Protein AF-A0AA51Q4T1-F1 (afdb_monomer_lite)

Structure (mmCIF, N/CA/C/O backbone):
data_AF-A0AA51Q4T1-F1
#
_entry.id   AF-A0AA51Q4T1-F1
#
loop_
_atom_site.group_PDB
_atom_site.id
_atom_site.type_symbol
_atom_site.label_atom_id
_atom_site.label_alt_id
_atom_site.label_comp_id
_atom_site.label_asym_id
_atom_site.label_entity_id
_atom_site.label_seq_id
_atom_site.pdbx_PDB_ins_code
_atom_site.Cartn_x
_atom_site.Cartn_y
_atom_site.Cartn_z
_atom_site.occupancy
_atom_site.B_iso_or_equiv
_atom_site.auth_seq_id
_atom_site.auth_comp_id
_atom_site.auth_asym_id
_atom_site.auth_atom_id
_atom_site.pdbx_PDB_model_num
ATOM 1 N N . MET A 1 1 ? 27.343 0.551 -73.948 1.00 61.22 1 MET A N 1
ATOM 2 C CA . MET A 1 1 ? 26.182 0.903 -73.098 1.00 61.22 1 MET A CA 1
ATOM 3 C C . MET A 1 1 ? 26.133 0.100 -71.802 1.00 61.22 1 MET A C 1
ATOM 5 O O . MET A 1 1 ? 26.344 0.712 -70.770 1.00 61.22 1 MET A O 1
ATOM 9 N N . LYS A 1 2 ? 25.969 -1.236 -71.809 1.00 69.31 2 LYS A N 1
ATOM 10 C CA . LYS A 1 2 ? 25.917 -2.038 -70.559 1.00 69.31 2 LYS A CA 1
ATOM 11 C C . LYS A 1 2 ? 27.134 -1.861 -69.638 1.00 69.31 2 LYS A C 1
ATOM 13 O O . LYS A 1 2 ? 26.959 -1.606 -68.458 1.00 69.31 2 LYS A O 1
ATOM 18 N N . LYS A 1 3 ? 28.354 -1.926 -70.187 1.00 75.56 3 LYS A N 1
ATOM 19 C CA . LYS A 1 3 ? 29.595 -1.706 -69.423 1.00 75.56 3 LYS A CA 1
ATOM 20 C C . LYS A 1 3 ? 29.647 -0.311 -68.779 1.00 75.56 3 LYS A C 1
ATOM 22 O O . LYS A 1 3 ? 29.875 -0.210 -67.590 1.00 75.56 3 LYS A O 1
ATOM 27 N N . LEU A 1 4 ? 29.320 0.736 -69.541 1.00 77.12 4 LEU A N 1
ATOM 28 C CA . LEU A 1 4 ? 29.303 2.123 -69.055 1.00 77.12 4 LEU A CA 1
ATOM 29 C C . LEU A 1 4 ? 28.265 2.349 -67.939 1.00 77.12 4 LEU A C 1
ATOM 31 O O . LEU A 1 4 ? 28.527 3.082 -66.996 1.00 77.12 4 LEU A O 1
ATOM 35 N N . ALA A 1 5 ? 27.097 1.706 -68.030 1.00 75.00 5 ALA A N 1
ATOM 36 C CA . ALA A 1 5 ? 26.072 1.776 -66.990 1.00 75.00 5 ALA A CA 1
ATOM 37 C C . ALA A 1 5 ? 26.491 1.037 -65.705 1.00 75.00 5 ALA A C 1
ATOM 39 O O . ALA A 1 5 ? 26.245 1.536 -64.612 1.00 75.00 5 ALA A O 1
ATOM 40 N N . LEU A 1 6 ? 27.169 -0.110 -65.831 1.00 74.88 6 LEU A N 1
ATOM 41 C CA . LEU A 1 6 ? 27.749 -0.837 -64.696 1.00 74.88 6 LEU A CA 1
ATOM 42 C C . LEU A 1 6 ? 28.901 -0.056 -64.043 1.00 74.88 6 LEU A C 1
ATOM 44 O O . LEU A 1 6 ? 28.959 0.016 -62.820 1.00 74.88 6 LEU A O 1
ATOM 48 N N . ASP A 1 7 ? 29.762 0.572 -64.847 1.00 78.62 7 ASP A N 1
ATOM 49 C CA . ASP A 1 7 ? 30.863 1.419 -64.370 1.00 78.62 7 ASP A CA 1
ATOM 50 C C . ASP A 1 7 ? 30.332 2.688 -63.667 1.00 78.62 7 ASP A C 1
ATOM 52 O O . ASP A 1 7 ? 30.893 3.140 -62.671 1.00 78.62 7 ASP A O 1
ATOM 56 N N . HIS A 1 8 ? 29.209 3.247 -64.132 1.00 79.12 8 HIS A N 1
ATOM 57 C CA . HIS A 1 8 ? 28.546 4.369 -63.461 1.00 79.12 8 HIS A CA 1
ATOM 58 C C . HIS A 1 8 ? 27.918 3.957 -62.121 1.00 79.12 8 HIS A C 1
ATOM 60 O O . HIS A 1 8 ? 28.089 4.660 -61.126 1.00 79.12 8 HIS A O 1
ATOM 66 N N . LEU A 1 9 ? 27.233 2.807 -62.072 1.00 78.75 9 LEU A N 1
ATOM 67 C CA . LEU A 1 9 ? 26.673 2.265 -60.830 1.00 78.75 9 LEU A CA 1
ATOM 68 C C . LEU A 1 9 ? 27.770 1.942 -59.802 1.00 78.75 9 LEU A C 1
ATOM 70 O O . LEU A 1 9 ? 27.574 2.192 -58.615 1.00 78.75 9 LEU A O 1
ATOM 74 N N . SER A 1 10 ? 28.931 1.436 -60.235 1.00 77.38 10 SER A N 1
ATOM 75 C CA . SER A 1 10 ? 30.052 1.141 -59.334 1.00 77.38 10 SER A CA 1
ATOM 76 C C . SER A 1 10 ? 30.729 2.408 -58.803 1.00 77.38 10 SER A C 1
ATOM 78 O O . SER A 1 10 ? 30.955 2.505 -57.600 1.00 77.38 10 SER A O 1
ATOM 80 N N . MET A 1 11 ? 30.976 3.416 -59.649 1.00 77.31 11 MET A N 1
ATOM 81 C CA . MET A 1 11 ? 31.496 4.718 -59.203 1.00 77.31 11 MET A CA 1
ATOM 82 C C . MET A 1 11 ? 30.565 5.401 -58.201 1.00 77.31 11 MET A C 1
ATOM 84 O O . MET A 1 11 ? 31.022 5.967 -57.210 1.00 77.31 11 MET A O 1
ATOM 88 N N . GLN A 1 12 ? 29.259 5.340 -58.448 1.00 72.81 12 GLN A N 1
ATOM 89 C CA . GLN A 1 12 ? 28.274 5.949 -57.569 1.00 72.81 12 GLN A CA 1
ATOM 90 C C . GLN A 1 12 ? 28.171 5.214 -56.230 1.00 72.81 12 GLN A C 1
ATOM 92 O O . GLN A 1 12 ? 28.075 5.865 -55.193 1.00 72.81 12 GLN A O 1
ATOM 97 N N . LYS A 1 13 ? 28.267 3.878 -56.238 1.00 76.06 13 LYS A N 1
ATOM 98 C CA . LYS A 1 13 ? 28.333 3.078 -55.012 1.00 76.06 13 LYS A CA 1
ATOM 99 C C . LYS A 1 13 ? 29.565 3.424 -54.175 1.00 76.06 13 LYS A C 1
ATOM 101 O O . LYS A 1 13 ? 29.437 3.650 -52.985 1.00 76.06 13 LYS A O 1
ATOM 106 N N . ILE A 1 14 ? 30.725 3.603 -54.808 1.00 77.25 14 ILE A N 1
ATOM 107 C CA . ILE A 1 14 ? 31.950 4.049 -54.123 1.00 77.25 14 ILE A CA 1
ATOM 108 C C . ILE A 1 14 ? 31.778 5.452 -53.513 1.00 77.25 14 ILE A C 1
ATOM 110 O O . ILE A 1 14 ? 32.220 5.696 -52.394 1.00 77.25 14 ILE A O 1
ATOM 114 N N . GLN A 1 15 ? 31.132 6.389 -54.216 1.00 75.44 15 GLN A N 1
ATOM 115 C CA . GLN A 1 15 ? 30.840 7.722 -53.665 1.00 75.44 15 GLN A CA 1
ATOM 116 C C . GLN A 1 15 ? 29.861 7.675 -52.485 1.00 75.44 15 GLN A C 1
ATOM 118 O O . GLN A 1 15 ? 30.052 8.395 -51.508 1.00 75.44 15 GLN A O 1
ATOM 123 N N . SER A 1 16 ? 28.834 6.832 -52.589 1.00 74.00 16 SER A N 1
ATOM 124 C CA . SER A 1 16 ? 27.837 6.573 -51.548 1.00 74.00 16 SER A CA 1
ATOM 125 C C . SER A 1 16 ? 28.487 5.976 -50.295 1.00 74.00 16 SER A C 1
ATOM 127 O O . SER A 1 16 ? 28.373 6.547 -49.210 1.00 74.00 16 SER A O 1
ATOM 129 N N . ASP A 1 17 ? 29.279 4.914 -50.463 1.00 76.81 17 ASP A N 1
ATOM 130 C CA . ASP A 1 17 ? 30.007 4.240 -49.386 1.00 76.81 17 ASP A CA 1
ATOM 131 C C . ASP A 1 17 ? 30.998 5.198 -48.699 1.00 76.81 17 ASP A C 1
ATOM 133 O O . ASP A 1 17 ? 31.053 5.258 -47.472 1.00 76.81 17 ASP A O 1
ATOM 137 N N . ASN A 1 18 ? 31.704 6.042 -49.465 1.00 77.88 18 ASN A N 1
ATOM 138 C CA . ASN A 1 18 ? 32.588 7.074 -48.907 1.00 77.88 18 ASN A CA 1
ATOM 139 C C . ASN A 1 18 ? 31.839 8.097 -48.033 1.00 77.88 18 ASN A C 1
ATOM 141 O O . ASN A 1 18 ? 32.382 8.564 -47.033 1.00 77.88 18 ASN A O 1
ATOM 145 N N . GLY A 1 19 ? 30.599 8.447 -48.389 1.00 77.69 19 GLY A N 1
ATOM 146 C CA . GLY A 1 19 ? 29.741 9.323 -47.583 1.00 77.69 19 GLY A CA 1
ATOM 147 C C . GLY A 1 19 ? 29.175 8.653 -46.325 1.00 77.69 19 GLY A C 1
ATOM 148 O O . GLY A 1 19 ? 28.703 9.350 -45.425 1.00 77.69 19 GLY A O 1
ATOM 149 N N . LEU A 1 20 ? 29.238 7.320 -46.249 1.00 84.56 20 LEU A N 1
ATOM 150 C CA . LEU A 1 20 ? 28.734 6.514 -45.140 1.00 84.56 20 LEU A CA 1
ATOM 151 C C . LEU A 1 20 ? 29.820 5.998 -44.191 1.00 84.56 20 LEU A C 1
ATOM 153 O O . LEU A 1 20 ? 29.456 5.478 -43.138 1.00 84.56 20 LEU A O 1
ATOM 157 N N . LEU A 1 21 ? 31.110 6.171 -44.506 1.00 81.31 21 LEU A N 1
ATOM 158 C CA . LEU A 1 21 ? 32.238 5.652 -43.714 1.00 81.31 21 LEU A CA 1
ATOM 159 C C . LEU A 1 21 ? 32.079 5.912 -42.210 1.00 81.31 21 LEU A C 1
ATOM 161 O O . LEU A 1 21 ? 32.086 4.974 -41.429 1.00 81.31 21 LEU A O 1
ATOM 165 N N . ALA A 1 22 ? 31.778 7.150 -41.807 1.00 79.44 22 ALA A N 1
ATOM 166 C CA . ALA A 1 22 ? 31.599 7.491 -40.392 1.00 79.44 22 ALA A CA 1
ATOM 167 C C . ALA A 1 22 ? 30.429 6.748 -39.705 1.00 79.44 22 ALA A C 1
ATOM 169 O O . ALA A 1 22 ? 30.478 6.492 -38.504 1.00 79.44 22 ALA A O 1
ATOM 170 N N . PHE A 1 23 ? 29.368 6.403 -40.444 1.00 82.75 23 PHE A N 1
ATOM 171 C CA . PHE A 1 23 ? 28.257 5.593 -39.928 1.00 82.75 23 PHE A CA 1
ATOM 172 C C . PHE A 1 23 ? 28.608 4.102 -39.909 1.00 82.75 23 PHE A C 1
ATOM 174 O O . PHE A 1 23 ? 28.149 3.380 -39.028 1.00 82.75 23 PHE A O 1
ATOM 181 N N . MET A 1 24 ? 29.406 3.645 -40.877 1.00 81.81 24 MET A N 1
ATOM 182 C CA . MET A 1 24 ? 29.871 2.262 -40.965 1.00 81.81 24 MET A CA 1
ATOM 183 C C . MET A 1 24 ? 30.866 1.950 -39.847 1.00 81.81 24 MET A C 1
ATOM 185 O O . MET A 1 24 ? 30.690 0.937 -39.178 1.00 81.81 24 MET A O 1
ATOM 189 N N . ASP A 1 25 ? 31.814 2.851 -39.582 1.00 82.94 25 ASP A N 1
ATOM 190 C CA . ASP A 1 25 ? 32.781 2.758 -38.481 1.00 82.94 25 ASP A CA 1
ATOM 191 C C . ASP A 1 25 ? 32.060 2.665 -37.127 1.00 82.94 25 ASP A C 1
ATOM 193 O O . ASP A 1 25 ? 32.385 1.837 -36.280 1.00 82.94 25 ASP A O 1
ATOM 197 N N . LEU A 1 26 ? 31.000 3.461 -36.938 1.00 80.31 26 LEU A N 1
ATOM 198 C CA . LEU A 1 26 ? 30.206 3.454 -35.707 1.00 80.31 26 LEU A CA 1
ATOM 199 C C . LEU A 1 26 ? 29.495 2.108 -35.451 1.00 80.31 26 LEU A C 1
ATOM 201 O O . LEU A 1 26 ? 29.191 1.771 -34.307 1.00 80.31 26 LEU A O 1
ATOM 205 N N . LEU A 1 27 ? 29.215 1.345 -36.509 1.00 83.69 27 LEU A N 1
ATOM 206 C CA . LEU A 1 27 ? 28.551 0.045 -36.442 1.00 83.69 27 LEU A CA 1
ATOM 207 C C . LEU A 1 27 ? 29.505 -1.137 -36.654 1.00 83.69 27 LEU A C 1
ATOM 209 O O . LEU A 1 27 ? 29.048 -2.278 -36.605 1.00 83.69 27 LEU A O 1
ATOM 213 N N . GLU A 1 28 ? 30.796 -0.889 -36.893 1.00 82.38 28 GLU A N 1
ATOM 214 C CA . GLU A 1 28 ? 31.783 -1.909 -37.270 1.00 82.38 28 GLU A CA 1
ATOM 215 C C . GLU A 1 28 ? 31.871 -3.024 -36.223 1.00 82.38 28 GLU A C 1
ATOM 217 O O . GLU A 1 28 ? 31.924 -4.209 -36.554 1.00 82.38 28 GLU A O 1
ATOM 222 N N . GLU A 1 29 ? 31.801 -2.646 -34.948 1.00 76.44 29 GLU A N 1
ATOM 223 C CA . GLU A 1 29 ? 31.883 -3.576 -33.823 1.00 76.44 29 GLU A CA 1
ATOM 224 C C . GLU A 1 29 ? 30.562 -4.310 -33.522 1.00 76.44 29 GLU A C 1
ATOM 226 O O . GLU A 1 29 ? 30.531 -5.184 -32.653 1.00 76.44 29 GLU A O 1
ATOM 231 N N . ILE A 1 30 ? 29.468 -3.986 -34.224 1.00 78.62 30 ILE A N 1
ATOM 232 C CA . ILE A 1 30 ? 28.139 -4.565 -33.995 1.00 78.62 30 ILE A CA 1
ATOM 233 C C . ILE A 1 30 ? 27.802 -5.519 -35.152 1.00 78.62 30 ILE A C 1
ATOM 235 O O . ILE A 1 30 ? 27.686 -5.071 -36.295 1.00 78.62 30 ILE A O 1
ATOM 239 N N . PRO A 1 31 ? 27.575 -6.822 -34.902 1.00 80.75 31 PRO A N 1
ATOM 240 C CA . PRO A 1 31 ? 27.159 -7.764 -35.940 1.00 80.75 31 PRO A CA 1
ATOM 241 C C . PRO A 1 31 ? 25.888 -7.303 -36.669 1.00 80.75 31 PRO A C 1
ATOM 243 O O . PRO A 1 31 ? 24.965 -6.769 -36.052 1.00 80.75 31 PRO A O 1
ATOM 246 N N . LYS A 1 32 ? 25.794 -7.539 -37.985 1.00 79.12 32 LYS A N 1
ATOM 247 C CA . LYS A 1 32 ? 24.660 -7.069 -38.809 1.00 79.12 32 LYS A CA 1
ATOM 248 C C . LYS A 1 32 ? 23.305 -7.580 -38.312 1.00 79.12 32 LYS A C 1
ATOM 250 O O . LYS A 1 32 ? 22.317 -6.849 -38.373 1.00 79.12 32 LYS A O 1
ATOM 255 N N . GLU A 1 33 ? 23.250 -8.808 -37.797 1.00 76.19 33 GLU A N 1
ATOM 256 C CA . GLU A 1 33 ? 22.044 -9.380 -37.190 1.00 76.19 33 GLU A CA 1
ATOM 257 C C . GLU A 1 33 ? 21.576 -8.575 -35.967 1.00 76.19 33 GLU A C 1
ATOM 259 O O . GLU A 1 33 ? 20.377 -8.450 -35.719 1.00 76.19 33 GLU A O 1
ATOM 264 N N . GLU A 1 34 ? 22.513 -7.991 -35.221 1.00 76.12 34 GLU A N 1
ATOM 265 C CA . GLU A 1 34 ? 22.241 -7.202 -34.021 1.00 76.12 34 GLU A CA 1
ATOM 266 C C . GLU A 1 34 ? 21.909 -5.749 -34.351 1.00 76.12 34 GLU A C 1
ATOM 268 O O . GLU A 1 34 ? 21.020 -5.172 -33.721 1.00 76.12 34 GLU A O 1
ATOM 273 N N . GLN A 1 35 ? 22.512 -5.182 -35.400 1.00 82.75 35 GLN A N 1
ATOM 274 C CA . GLN A 1 35 ? 22.139 -3.863 -35.924 1.00 82.75 35 GLN A CA 1
ATOM 275 C C . GLN A 1 35 ? 20.647 -3.809 -36.293 1.00 82.75 35 GLN A C 1
ATOM 277 O O . GLN A 1 35 ? 19.952 -2.844 -35.972 1.00 82.75 35 GLN A O 1
ATOM 282 N N . ALA A 1 36 ? 20.107 -4.893 -36.864 1.00 86.19 36 ALA A N 1
ATOM 283 C CA . ALA A 1 36 ? 18.687 -4.999 -37.201 1.00 86.19 36 ALA A CA 1
ATOM 284 C C . ALA A 1 36 ? 17.744 -4.919 -35.984 1.00 86.19 36 ALA A C 1
ATOM 286 O O . ALA A 1 36 ? 16.555 -4.628 -36.143 1.00 86.19 36 ALA A O 1
ATOM 287 N N . SER A 1 37 ? 18.259 -5.141 -34.770 1.00 85.38 37 SER A N 1
ATOM 288 C CA . SER A 1 37 ? 17.491 -5.048 -33.526 1.00 85.38 37 SER A CA 1
ATOM 289 C C . SER A 1 37 ? 17.451 -3.636 -32.923 1.00 85.38 37 SER A C 1
ATOM 291 O O . SER A 1 37 ? 16.542 -3.355 -32.133 1.00 85.38 37 SER A O 1
ATOM 293 N N . LEU A 1 38 ? 18.343 -2.721 -33.338 1.00 86.94 38 LEU A N 1
ATOM 294 C CA . LEU A 1 38 ? 18.448 -1.349 -32.809 1.00 86.94 38 LEU A CA 1
ATOM 295 C C . LEU A 1 38 ? 17.107 -0.586 -32.787 1.00 86.94 38 LEU A C 1
ATOM 297 O O . LEU A 1 38 ? 16.783 -0.019 -31.739 1.00 86.94 38 LEU A O 1
ATOM 301 N N . PRO A 1 39 ? 16.262 -0.618 -33.845 1.00 90.12 39 PRO A N 1
ATOM 302 C CA . PRO A 1 39 ? 14.979 0.087 -33.819 1.00 90.12 39 PRO A CA 1
ATOM 303 C C . PRO A 1 39 ? 14.023 -0.448 -32.747 1.00 90.12 39 PRO A C 1
ATOM 305 O O . PRO A 1 39 ? 13.278 0.313 -32.127 1.00 90.12 39 PRO A O 1
ATOM 308 N N . SER A 1 40 ? 14.025 -1.767 -32.522 1.00 88.75 40 SER A N 1
ATOM 309 C CA . SER A 1 40 ? 13.185 -2.390 -31.495 1.00 88.75 40 SER A CA 1
ATOM 310 C C . SER A 1 40 ? 13.684 -2.081 -30.087 1.00 88.75 40 SER A C 1
ATOM 312 O O . SER A 1 40 ? 12.879 -1.723 -29.235 1.00 88.75 40 SER A O 1
ATOM 314 N N . ILE A 1 41 ? 15.004 -2.115 -29.873 1.00 87.50 41 ILE A N 1
ATOM 315 C CA . ILE A 1 41 ? 15.632 -1.779 -28.591 1.00 87.50 41 ILE A CA 1
ATOM 316 C C . ILE A 1 41 ? 15.313 -0.333 -28.209 1.00 87.50 41 ILE A C 1
ATOM 318 O O . ILE A 1 41 ? 14.843 -0.075 -27.102 1.00 87.50 41 ILE A O 1
ATOM 322 N N . TYR A 1 42 ? 15.516 0.611 -29.132 1.00 89.69 42 TYR A N 1
ATOM 323 C CA . TYR A 1 42 ? 15.227 2.020 -28.880 1.00 89.69 42 TYR A CA 1
ATOM 324 C C . TYR A 1 42 ? 13.742 2.248 -28.571 1.00 89.69 42 TYR A C 1
ATOM 326 O O . TYR A 1 42 ? 13.403 2.913 -27.592 1.00 89.69 42 TYR A O 1
ATOM 334 N N . ARG A 1 43 ? 12.838 1.638 -29.351 1.00 93.25 43 ARG A N 1
ATOM 335 C CA . ARG A 1 43 ? 11.391 1.715 -29.099 1.00 93.25 43 ARG A CA 1
ATOM 336 C C . ARG A 1 43 ? 11.019 1.174 -27.719 1.00 93.25 43 ARG A C 1
ATOM 338 O O . ARG A 1 43 ? 10.211 1.798 -27.029 1.00 93.25 43 ARG A O 1
ATOM 345 N N . ASP A 1 44 ? 11.585 0.038 -27.325 1.00 90.06 44 ASP A N 1
ATOM 346 C CA . ASP A 1 44 ? 11.323 -0.581 -26.027 1.00 90.06 44 ASP A CA 1
ATOM 347 C C . ASP A 1 44 ? 11.813 0.321 -24.878 1.00 90.06 44 ASP A C 1
ATOM 349 O O . ASP A 1 44 ? 11.086 0.500 -23.902 1.00 90.06 44 ASP A O 1
ATOM 353 N N . LEU A 1 45 ? 12.979 0.969 -25.017 1.00 90.25 45 LEU A N 1
ATOM 354 C CA . LEU A 1 45 ? 13.501 1.934 -24.036 1.00 90.25 45 LEU A CA 1
ATOM 355 C C . LEU A 1 45 ? 12.596 3.165 -23.886 1.00 90.25 45 LEU A C 1
ATOM 357 O O . LEU A 1 45 ? 12.240 3.536 -22.768 1.00 90.25 45 LEU A O 1
ATOM 361 N N . ILE A 1 46 ? 12.174 3.774 -24.998 1.00 93.00 46 ILE A N 1
ATOM 362 C CA . ILE A 1 46 ? 11.268 4.935 -24.973 1.00 93.00 46 ILE A CA 1
ATOM 363 C C . ILE A 1 46 ? 9.901 4.563 -24.387 1.00 93.00 46 ILE A C 1
ATOM 365 O O . ILE A 1 46 ? 9.316 5.333 -23.622 1.00 93.00 46 ILE A O 1
ATOM 369 N N . THR A 1 47 ? 9.397 3.369 -24.708 1.00 91.69 47 THR A N 1
ATOM 370 C CA . THR A 1 47 ? 8.140 2.860 -24.141 1.00 91.69 47 THR A CA 1
ATOM 371 C C . THR A 1 47 ? 8.271 2.661 -22.632 1.00 91.69 47 THR A C 1
ATOM 373 O O . THR A 1 47 ? 7.424 3.146 -21.889 1.00 91.69 47 THR A O 1
ATOM 376 N N . ALA A 1 48 ? 9.367 2.056 -22.166 1.00 89.19 48 ALA A N 1
ATOM 377 C CA . ALA A 1 48 ? 9.631 1.870 -20.741 1.00 89.19 48 ALA A CA 1
ATOM 378 C C . ALA A 1 48 ? 9.702 3.205 -19.978 1.00 89.19 48 ALA A C 1
ATOM 380 O O . ALA A 1 48 ? 9.129 3.321 -18.897 1.00 89.19 48 ALA A O 1
ATOM 381 N N . ILE A 1 49 ? 10.345 4.232 -20.547 1.00 89.75 49 ILE A N 1
ATOM 382 C CA . ILE A 1 49 ? 10.387 5.585 -19.962 1.00 89.75 49 ILE A CA 1
ATOM 383 C C . ILE A 1 49 ? 8.974 6.158 -19.795 1.00 89.75 49 ILE A C 1
ATOM 385 O O . ILE A 1 49 ? 8.648 6.694 -18.738 1.00 89.75 49 ILE A O 1
ATOM 389 N N . LYS A 1 50 ? 8.131 6.034 -20.826 1.00 89.00 50 LYS A N 1
ATOM 390 C CA . LYS A 1 50 ? 6.753 6.538 -20.804 1.00 89.00 50 LYS A CA 1
ATOM 391 C C . LYS A 1 50 ? 5.872 5.778 -19.809 1.00 89.00 50 LYS A C 1
ATOM 393 O O . LYS A 1 50 ? 5.051 6.388 -19.125 1.00 89.00 50 LYS A O 1
ATOM 398 N N . ASP A 1 51 ? 6.031 4.461 -19.733 1.00 88.06 51 ASP A N 1
ATOM 399 C CA . ASP A 1 51 ? 5.229 3.610 -18.857 1.00 88.06 51 ASP A CA 1
ATOM 400 C C . ASP A 1 51 ? 5.531 3.879 -17.375 1.00 88.06 51 ASP A C 1
ATOM 402 O O . ASP A 1 51 ? 4.599 3.928 -16.574 1.00 88.06 51 ASP A O 1
ATOM 406 N N . LEU A 1 52 ? 6.790 4.169 -17.015 1.00 86.31 52 LEU A N 1
ATOM 407 C CA . LEU A 1 52 ? 7.176 4.532 -15.642 1.00 86.31 52 LEU A CA 1
ATOM 408 C C . LEU A 1 52 ? 6.404 5.744 -15.090 1.00 86.31 52 LEU A C 1
ATOM 410 O O . LEU A 1 52 ? 6.090 5.773 -13.897 1.00 86.31 52 LEU A O 1
ATOM 414 N N . ASP A 1 53 ? 6.082 6.723 -15.942 1.00 75.00 53 ASP A N 1
ATOM 415 C CA . ASP A 1 53 ? 5.300 7.902 -15.547 1.00 75.00 53 ASP A CA 1
ATOM 416 C C . ASP A 1 53 ? 3.813 7.536 -15.326 1.00 75.00 53 ASP A C 1
ATOM 418 O O . ASP A 1 53 ? 3.158 8.070 -14.431 1.00 75.00 53 ASP A O 1
ATOM 422 N N . GLY A 1 54 ? 3.269 6.597 -16.111 1.00 79.19 54 GLY A N 1
ATOM 423 C CA . GLY A 1 54 ? 1.864 6.175 -16.038 1.00 79.19 54 GLY A CA 1
ATOM 424 C C . GLY A 1 54 ? 1.559 5.085 -15.002 1.00 79.19 54 GLY A C 1
ATOM 425 O O . GLY A 1 54 ? 0.410 4.953 -14.572 1.00 79.19 54 GLY A O 1
ATOM 426 N N . GLU A 1 55 ? 2.550 4.286 -14.607 1.00 85.69 55 GLU A N 1
ATOM 427 C CA . GLU A 1 55 ? 2.393 3.208 -13.622 1.00 85.69 55 GLU A CA 1
ATOM 428 C C . GLU A 1 55 ? 2.227 3.733 -12.193 1.00 85.69 55 GLU A C 1
ATOM 430 O O . GLU A 1 55 ? 1.450 3.167 -11.428 1.00 85.69 55 GLU A O 1
ATOM 435 N N . MET A 1 56 ? 2.868 4.852 -11.845 1.00 86.50 56 MET A N 1
ATOM 436 C CA . MET A 1 56 ? 2.824 5.392 -10.482 1.00 86.50 56 MET A CA 1
ATOM 437 C C . MET A 1 56 ? 1.395 5.705 -10.019 1.00 86.50 56 MET A C 1
ATOM 439 O O . MET A 1 56 ? 0.980 5.281 -8.944 1.00 86.50 56 MET A O 1
ATOM 443 N N . GLU A 1 57 ? 0.609 6.402 -10.839 1.00 87.19 57 GLU A N 1
ATOM 444 C CA . GLU A 1 57 ? -0.779 6.733 -10.493 1.00 87.19 57 GLU A CA 1
ATOM 445 C C . GLU A 1 57 ? -1.662 5.487 -10.367 1.00 87.19 57 GLU A C 1
ATOM 447 O O . GLU A 1 57 ? -2.566 5.441 -9.532 1.00 87.19 57 GLU A O 1
ATOM 452 N N . LYS A 1 58 ? -1.391 4.448 -11.165 1.00 90.31 58 LYS A N 1
ATOM 453 C CA . LYS A 1 58 ? -2.095 3.164 -11.048 1.00 90.31 58 LYS A CA 1
ATOM 454 C C . LYS A 1 58 ? -1.730 2.453 -9.750 1.00 90.31 58 LYS A C 1
ATOM 456 O O . LYS A 1 58 ? -2.612 1.893 -9.108 1.00 90.31 58 LYS A O 1
ATOM 461 N N . ASP A 1 59 ? -0.467 2.513 -9.350 1.00 90.62 59 ASP A N 1
ATOM 462 C CA . ASP A 1 59 ? 0.026 1.884 -8.126 1.00 90.62 59 ASP A CA 1
ATOM 463 C C . ASP A 1 59 ? -0.576 2.520 -6.878 1.00 90.62 59 ASP A C 1
ATOM 465 O O . ASP A 1 59 ? -1.047 1.816 -5.985 1.00 90.62 59 ASP A O 1
ATOM 469 N N . ILE A 1 60 ? -0.632 3.852 -6.846 1.00 93.50 60 ILE A N 1
ATOM 470 C CA . ILE A 1 60 ? -1.261 4.583 -5.746 1.00 93.50 60 ILE A CA 1
ATOM 471 C C . ILE A 1 60 ? -2.765 4.305 -5.689 1.00 93.50 60 ILE A C 1
ATOM 473 O O . ILE A 1 60 ? -3.293 4.062 -4.607 1.00 93.50 60 ILE A O 1
ATOM 477 N N . ARG A 1 61 ? -3.458 4.271 -6.832 1.00 94.19 61 ARG A N 1
ATOM 478 C CA . ARG A 1 61 ? -4.884 3.907 -6.866 1.00 94.19 61 ARG A CA 1
ATOM 479 C C . ARG A 1 61 ? -5.122 2.477 -6.388 1.00 94.19 61 ARG A C 1
ATOM 481 O O . ARG A 1 61 ? -6.002 2.257 -5.568 1.00 94.19 61 ARG A O 1
ATOM 488 N N . SER A 1 62 ? -4.301 1.522 -6.828 1.00 94.12 62 SER A N 1
ATOM 489 C CA . SER A 1 62 ? -4.382 0.128 -6.371 1.00 94.12 62 SER A CA 1
ATOM 490 C C . SER A 1 62 ? -4.180 0.019 -4.860 1.00 94.12 62 SER A C 1
ATOM 492 O O . SER A 1 62 ? -4.875 -0.749 -4.201 1.00 94.12 62 SER A O 1
ATOM 494 N N . PHE A 1 63 ? -3.259 0.806 -4.294 1.00 96.69 63 PHE A N 1
ATOM 495 C CA . PHE A 1 63 ? -3.082 0.892 -2.848 1.00 96.69 63 PHE A CA 1
ATOM 496 C C . PHE A 1 63 ? -4.351 1.397 -2.148 1.00 96.69 63 PHE A C 1
ATOM 498 O O . PHE A 1 63 ? -4.792 0.808 -1.162 1.00 96.69 63 PHE A O 1
ATOM 505 N N . GLU A 1 64 ? -4.954 2.474 -2.648 1.00 96.31 64 GLU A N 1
ATOM 506 C CA . GLU A 1 64 ? -6.181 3.046 -2.081 1.00 96.31 64 GLU A CA 1
ATOM 507 C C . GLU A 1 64 ? -7.358 2.059 -2.152 1.00 96.31 64 GLU A C 1
ATOM 509 O O . GLU A 1 64 ? -8.045 1.849 -1.153 1.00 96.31 64 GLU A O 1
ATOM 514 N N . ASP A 1 65 ? -7.534 1.374 -3.279 1.00 97.00 65 ASP A N 1
ATOM 515 C CA . ASP A 1 65 ? -8.601 0.388 -3.465 1.00 97.00 65 ASP A CA 1
ATOM 516 C C . ASP A 1 65 ? -8.417 -0.853 -2.568 1.00 97.00 65 ASP A C 1
ATOM 518 O O . ASP A 1 65 ? -9.372 -1.339 -1.945 1.00 97.00 65 ASP A O 1
ATOM 522 N N . GLU A 1 66 ? -7.186 -1.370 -2.463 1.00 96.56 66 GLU A N 1
ATOM 523 C CA . GLU A 1 66 ? -6.875 -2.509 -1.590 1.00 96.56 66 GLU A CA 1
ATOM 524 C C . GLU A 1 66 ? -7.041 -2.137 -0.111 1.00 96.56 66 GLU A C 1
ATOM 526 O O . GLU A 1 66 ? -7.640 -2.901 0.650 1.00 96.56 66 GLU A O 1
ATOM 531 N N . THR A 1 67 ? -6.586 -0.950 0.303 1.00 96.75 67 THR A N 1
ATOM 532 C CA . THR A 1 67 ? -6.768 -0.480 1.685 1.00 96.75 67 THR A CA 1
ATOM 533 C C . THR A 1 67 ? -8.237 -0.292 2.036 1.00 96.75 67 THR A C 1
ATOM 535 O O . THR A 1 67 ? -8.666 -0.777 3.082 1.00 96.75 67 THR A O 1
ATOM 538 N N . GLU A 1 68 ? -9.041 0.322 1.166 1.00 96.31 68 GLU A N 1
ATOM 539 C CA . GLU A 1 68 ? -10.481 0.470 1.396 1.00 96.31 68 GLU A CA 1
ATOM 540 C C . GLU A 1 68 ? -11.168 -0.892 1.554 1.00 96.31 68 GLU A C 1
ATOM 542 O O . GLU A 1 68 ? -11.979 -1.095 2.462 1.00 96.31 68 GLU A O 1
ATOM 547 N N . THR A 1 69 ? -10.795 -1.856 0.711 1.00 96.75 69 THR A N 1
ATOM 548 C CA . THR A 1 69 ? -11.323 -3.223 0.772 1.00 96.75 69 THR A CA 1
ATOM 549 C C . THR A 1 69 ? -10.980 -3.902 2.099 1.00 96.75 69 THR A C 1
ATOM 551 O O . THR A 1 69 ? -11.852 -4.511 2.723 1.00 96.75 69 THR A O 1
ATOM 554 N N . LEU A 1 70 ? -9.735 -3.773 2.568 1.00 96.31 70 LEU A N 1
ATOM 555 C CA . LEU A 1 70 ? -9.296 -4.322 3.854 1.00 96.31 70 LEU A CA 1
ATOM 556 C C . LEU A 1 70 ? -10.047 -3.689 5.029 1.00 96.31 70 LEU A C 1
ATOM 558 O O . LEU A 1 70 ? -10.563 -4.409 5.883 1.00 96.31 70 LEU A O 1
ATOM 562 N N . LEU A 1 71 ? -10.163 -2.357 5.048 1.00 96.19 71 LEU A N 1
ATOM 563 C CA . LEU A 1 71 ? -10.874 -1.636 6.105 1.00 96.19 71 LEU A CA 1
ATOM 564 C C . LEU A 1 71 ? -12.360 -2.019 6.152 1.00 96.19 71 LEU A C 1
ATOM 566 O O . LEU A 1 71 ? -12.913 -2.195 7.235 1.00 96.19 71 LEU A O 1
ATOM 570 N N . LYS A 1 72 ? -13.005 -2.185 4.992 1.00 94.00 72 LYS A N 1
ATOM 571 C CA . LYS A 1 72 ? -14.417 -2.580 4.897 1.00 94.00 72 LYS A CA 1
ATOM 572 C C . LYS A 1 72 ? -14.672 -4.009 5.382 1.00 94.00 72 LYS A C 1
ATOM 574 O O . LYS A 1 72 ? -15.738 -4.283 5.930 1.00 94.00 72 LYS A O 1
ATOM 579 N N . ASN A 1 73 ? -13.716 -4.909 5.166 1.00 94.38 73 ASN A N 1
ATOM 580 C CA . ASN A 1 73 ? -13.847 -6.322 5.521 1.00 94.38 73 ASN A CA 1
ATOM 581 C C . ASN A 1 73 ? -13.447 -6.628 6.974 1.00 94.38 73 ASN A C 1
ATOM 583 O O . ASN A 1 73 ? -13.716 -7.728 7.454 1.00 94.38 73 ASN A O 1
ATOM 587 N N . ALA A 1 74 ? -12.834 -5.679 7.685 1.00 93.62 74 ALA A N 1
ATOM 588 C CA . ALA A 1 74 ? -12.413 -5.861 9.068 1.00 93.62 74 ALA A CA 1
ATOM 589 C C . ALA A 1 74 ? -13.620 -5.992 10.016 1.00 93.62 74 ALA A C 1
ATOM 591 O O . ALA A 1 74 ? -14.302 -5.018 10.351 1.00 93.62 74 ALA A O 1
ATOM 592 N N . TYR A 1 75 ? -13.880 -7.213 10.489 1.00 93.12 75 TYR A N 1
ATOM 593 C CA . TYR A 1 75 ? -15.000 -7.489 11.387 1.00 93.12 75 TYR A CA 1
ATOM 594 C C . TYR A 1 75 ? -14.619 -7.283 12.859 1.00 93.12 75 TYR A C 1
ATOM 596 O O . TYR A 1 75 ? -14.289 -8.220 13.582 1.00 93.12 75 TYR A O 1
ATOM 604 N N . LEU A 1 76 ? -14.679 -6.028 13.312 1.00 96.50 76 LEU A N 1
ATOM 605 C CA . LEU A 1 76 ? -14.279 -5.641 14.672 1.00 96.50 76 LEU A CA 1
ATOM 606 C C . LEU A 1 76 ? -15.316 -5.964 15.762 1.00 96.50 76 LEU A C 1
ATOM 608 O O . LEU A 1 76 ? -14.956 -6.024 16.930 1.00 96.50 76 LEU A O 1
ATOM 612 N N . MET A 1 77 ? -16.592 -6.149 15.405 1.00 96.25 77 MET A N 1
ATOM 613 C CA . MET A 1 77 ? -17.705 -6.226 16.368 1.00 96.25 77 MET A CA 1
ATOM 614 C C . MET A 1 77 ? -18.510 -7.535 16.253 1.00 96.25 77 MET A C 1
ATOM 616 O O . MET A 1 77 ? -19.701 -7.481 15.902 1.00 96.25 77 MET A O 1
ATOM 620 N N . PRO A 1 78 ? -17.897 -8.705 16.532 1.00 96.31 78 PRO A N 1
ATOM 621 C CA . PRO A 1 78 ? -18.619 -9.965 16.671 1.00 96.31 78 PRO A CA 1
ATOM 622 C C . PRO A 1 78 ? -19.562 -9.953 17.880 1.00 96.31 78 PRO A C 1
ATOM 624 O O . PRO A 1 78 ? -19.530 -9.048 18.716 1.00 96.31 78 PRO A O 1
ATOM 627 N N . TYR A 1 79 ? -20.421 -10.971 17.961 1.00 96.69 79 TYR A N 1
ATOM 628 C CA . TYR A 1 79 ? -21.440 -11.106 19.006 1.00 96.69 79 TYR A CA 1
ATOM 629 C C . TYR A 1 79 ? -20.862 -10.937 20.422 1.00 96.69 79 TYR A C 1
ATOM 631 O O . TYR A 1 79 ? -21.340 -10.095 21.174 1.00 96.69 79 TYR A O 1
ATOM 639 N N . GLN A 1 80 ? -19.773 -11.639 20.737 1.00 96.69 80 GLN A N 1
ATOM 640 C CA . GLN A 1 80 ? -19.139 -11.623 22.060 1.00 96.69 80 GLN A CA 1
ATOM 641 C C . GLN A 1 80 ? -18.605 -10.230 22.428 1.00 96.69 80 GLN A C 1
ATOM 643 O O . GLN A 1 80 ? -18.825 -9.738 23.532 1.00 96.69 80 GLN A O 1
ATOM 648 N N . THR A 1 81 ? -17.959 -9.551 21.478 1.00 97.69 81 THR A N 1
ATOM 649 C CA . THR A 1 81 ? -17.476 -8.174 21.654 1.00 97.69 81 THR A CA 1
ATOM 650 C C . THR A 1 81 ? -18.636 -7.208 21.889 1.00 97.69 81 THR A C 1
ATOM 652 O O . THR A 1 81 ? -18.544 -6.282 22.695 1.00 97.69 81 THR A O 1
ATOM 655 N N . ARG A 1 82 ? -19.766 -7.435 21.210 1.00 97.38 82 ARG A N 1
ATOM 656 C CA . ARG A 1 82 ? -20.973 -6.625 21.378 1.00 97.38 82 ARG A CA 1
ATOM 657 C C . ARG A 1 82 ? -21.644 -6.851 22.738 1.00 97.38 82 ARG A C 1
ATOM 659 O O . ARG A 1 82 ? -22.118 -5.875 23.310 1.00 97.38 82 ARG A O 1
ATOM 666 N N . GLU A 1 83 ? -21.621 -8.065 23.288 1.00 98.25 83 GLU A N 1
ATOM 667 C CA . GLU A 1 83 ? -22.075 -8.330 24.666 1.00 98.25 83 GLU A CA 1
ATOM 668 C C . GLU A 1 83 ? -21.216 -7.586 25.703 1.00 98.25 83 GLU A C 1
ATOM 670 O O . GLU A 1 83 ? -21.742 -7.026 26.667 1.00 98.25 83 GLU A O 1
ATOM 675 N N . LEU A 1 84 ? -19.895 -7.511 25.495 1.00 98.56 84 LEU A N 1
ATOM 676 C CA . LEU A 1 84 ? -19.005 -6.721 26.355 1.00 98.56 84 LEU A CA 1
ATOM 677 C C . LEU A 1 84 ? -19.315 -5.220 26.268 1.00 98.56 84 LEU A C 1
ATOM 679 O O . LEU A 1 84 ? -19.364 -4.541 27.296 1.00 98.56 84 LEU A O 1
ATOM 683 N N . ALA A 1 85 ? -19.582 -4.713 25.062 1.00 98.12 85 ALA A N 1
ATOM 684 C CA . ALA A 1 85 ? -20.011 -3.333 24.861 1.00 98.12 85 ALA A CA 1
ATOM 685 C C . ALA A 1 85 ? -21.349 -3.043 25.561 1.00 98.12 85 ALA A C 1
ATOM 687 O O . ALA A 1 85 ? -21.477 -2.025 26.237 1.00 98.12 85 ALA A O 1
ATOM 688 N N . GLU A 1 86 ? -22.334 -3.936 25.444 1.00 98.12 86 GLU A N 1
ATOM 689 C CA . GLU A 1 86 ? -23.624 -3.821 26.132 1.00 98.12 86 GLU A CA 1
ATOM 690 C C . GLU A 1 86 ? -23.452 -3.794 27.655 1.00 98.12 86 GLU A C 1
ATOM 692 O O . GLU A 1 86 ? -23.976 -2.898 28.318 1.00 98.12 86 GLU A O 1
ATOM 697 N N . SER A 1 87 ? -22.638 -4.704 28.198 1.00 97.88 87 SER A N 1
ATOM 698 C CA . SER A 1 87 ? -22.300 -4.742 29.623 1.00 97.88 87 SER A CA 1
ATOM 699 C C . SER A 1 87 ? -21.661 -3.433 30.096 1.00 97.88 87 SER A C 1
ATOM 701 O O . SER A 1 87 ? -22.030 -2.892 31.145 1.00 97.88 87 SER A O 1
ATOM 703 N N . TYR A 1 88 ? -20.739 -2.866 29.315 1.00 98.06 88 TYR A N 1
ATOM 704 C CA . TYR A 1 88 ? -20.159 -1.559 29.612 1.00 98.06 88 TYR A CA 1
ATOM 705 C C . TYR A 1 88 ? -21.206 -0.431 29.555 1.00 98.06 88 TYR A C 1
ATOM 707 O O . TYR A 1 88 ? -21.279 0.382 30.480 1.00 98.06 88 TYR A O 1
ATOM 715 N N . LEU A 1 89 ? -22.061 -0.394 28.531 1.00 97.25 89 LEU A N 1
ATOM 716 C CA . LEU A 1 89 ? -23.111 0.622 28.392 1.00 97.25 89 LEU A CA 1
ATOM 717 C C . LEU A 1 89 ? -24.155 0.564 29.513 1.00 97.25 89 LEU A C 1
ATOM 719 O O . LEU A 1 89 ? -24.620 1.616 29.958 1.00 97.25 89 LEU A O 1
ATOM 723 N N . GLU A 1 90 ? -24.489 -0.632 30.001 1.00 96.00 90 GLU A N 1
ATOM 724 C CA . GLU A 1 90 ? -25.319 -0.831 31.192 1.00 96.00 90 GLU A CA 1
ATOM 725 C C . GLU A 1 90 ? -24.686 -0.157 32.415 1.00 96.00 90 GLU A C 1
ATOM 727 O O . GLU A 1 90 ? -25.357 0.577 33.139 1.00 96.00 90 GLU A O 1
ATOM 732 N N . SER A 1 91 ? -23.369 -0.313 32.594 1.00 94.81 91 SER A N 1
ATOM 733 C CA . SER A 1 91 ? -22.643 0.312 33.707 1.00 94.81 91 SER A CA 1
ATOM 734 C C . SER A 1 91 ? -22.556 1.843 33.625 1.00 94.81 91 SER A C 1
ATOM 736 O O . SER A 1 91 ? -22.262 2.512 34.617 1.00 94.81 91 SER A O 1
ATOM 738 N N . CYS A 1 92 ? -22.830 2.408 32.445 1.00 93.00 92 CYS A N 1
ATOM 739 C CA . CYS A 1 92 ? -22.895 3.847 32.206 1.00 93.00 92 CYS A CA 1
ATOM 740 C C . CYS A 1 92 ? -24.282 4.455 32.475 1.00 93.00 92 CYS A C 1
ATOM 742 O O . CYS A 1 92 ? -24.400 5.681 32.451 1.00 93.00 92 CYS A O 1
ATOM 744 N N . GLN A 1 93 ? -25.320 3.646 32.714 1.00 91.94 93 GLN A N 1
ATOM 745 C CA . GLN A 1 93 ? -26.672 4.147 32.987 1.00 91.94 93 GLN A CA 1
ATOM 746 C C . GLN A 1 93 ? -26.746 4.830 34.362 1.00 91.94 93 GLN A C 1
ATOM 748 O O . GLN A 1 93 ? -26.097 4.408 35.321 1.00 91.94 93 GLN A O 1
ATOM 753 N N . SER A 1 94 ? -27.572 5.873 34.486 1.00 87.06 94 SER A N 1
ATOM 754 C CA . SER A 1 94 ? -27.741 6.639 35.733 1.00 87.06 94 SER A CA 1
ATOM 755 C C . SER A 1 94 ? -28.268 5.798 36.897 1.00 87.06 94 SER A C 1
ATOM 757 O O . SER A 1 94 ? -27.993 6.090 38.063 1.00 87.06 94 SER A O 1
ATOM 759 N N . GLU A 1 95 ? -29.026 4.751 36.589 1.00 86.94 95 GLU A N 1
ATOM 760 C CA . GLU A 1 95 ? -29.651 3.855 37.556 1.00 86.94 95 GLU A CA 1
ATOM 761 C C . GLU A 1 95 ? -28.696 2.753 38.044 1.00 86.94 95 GLU A C 1
ATOM 763 O O . GLU A 1 95 ? -28.995 2.089 39.039 1.00 86.94 95 GLU A O 1
ATOM 768 N N . PHE A 1 96 ? -27.545 2.565 37.387 1.00 87.69 96 PHE A N 1
ATOM 769 C CA . PHE A 1 96 ? -26.617 1.474 37.674 1.00 87.69 96 PHE A CA 1
ATOM 770 C C . PHE A 1 96 ? -25.918 1.646 39.031 1.00 87.69 96 PHE A C 1
ATOM 772 O O . PHE A 1 96 ? -25.275 2.662 39.312 1.00 87.69 96 PHE A O 1
ATOM 779 N N . LYS A 1 97 ? -26.033 0.634 39.902 1.00 85.19 97 LYS A N 1
ATOM 780 C CA . LYS A 1 97 ? -25.418 0.604 41.239 1.00 85.19 97 LYS A CA 1
ATOM 781 C C . LYS A 1 97 ? -25.010 -0.817 41.606 1.00 85.19 97 LYS A C 1
ATOM 783 O O . LYS A 1 97 ? -25.785 -1.749 41.414 1.00 85.19 97 LYS A O 1
ATOM 788 N N . VAL A 1 98 ? -23.832 -0.968 42.212 1.00 80.44 98 VAL A N 1
ATOM 789 C CA . VAL A 1 98 ? -23.340 -2.265 42.698 1.00 80.44 98 VAL A CA 1
ATOM 790 C C . VAL A 1 98 ? -23.377 -2.307 44.228 1.00 80.44 98 VAL A C 1
ATOM 792 O O . VAL A 1 98 ? -22.693 -1.531 44.899 1.00 80.44 98 VAL A O 1
ATOM 795 N N . GLY A 1 99 ? -24.156 -3.247 44.779 1.00 72.94 99 GLY A N 1
ATOM 796 C CA . GLY A 1 99 ? -24.289 -3.498 46.222 1.00 72.94 99 GLY A CA 1
ATOM 797 C C . GLY A 1 99 ? -25.455 -2.766 46.905 1.00 72.94 99 GLY A C 1
ATOM 798 O O . GLY A 1 99 ? -26.028 -1.824 46.365 1.00 72.94 99 GLY A O 1
ATOM 799 N N . PHE A 1 100 ? -25.822 -3.217 48.113 1.00 63.56 100 PHE A N 1
ATOM 800 C CA . PHE A 1 100 ? -27.049 -2.775 48.797 1.00 63.56 100 PHE A CA 1
ATOM 801 C C . PHE A 1 100 ? -26.946 -1.395 49.483 1.00 63.56 100 PHE A C 1
ATOM 803 O O . PHE A 1 100 ? -27.973 -0.778 49.727 1.00 63.56 100 PHE A O 1
ATOM 810 N N . LEU A 1 101 ? -25.753 -0.851 49.770 1.00 54.72 101 LEU A N 1
ATOM 811 C CA . LEU A 1 101 ? -25.599 0.429 50.483 1.00 54.72 101 LEU A CA 1
ATOM 812 C C . LEU A 1 101 ? -24.264 1.131 50.136 1.00 54.72 101 LEU A C 1
ATOM 814 O O . LEU A 1 101 ? -23.189 0.588 50.368 1.00 54.72 101 LEU A O 1
ATOM 818 N N . PHE A 1 102 ? -24.341 2.365 49.627 1.00 59.22 102 PHE A N 1
ATOM 819 C CA . PHE A 1 102 ? -23.308 3.424 49.668 1.00 59.22 102 PHE A CA 1
ATOM 820 C C . PHE A 1 102 ? -21.892 3.209 49.105 1.00 59.22 102 PHE A C 1
ATOM 822 O O . PHE A 1 102 ? -21.063 4.107 49.244 1.00 59.22 102 PHE A O 1
ATOM 829 N N . SER A 1 103 ? -21.575 2.142 48.380 1.00 71.44 103 SER A N 1
ATOM 830 C CA . SER A 1 103 ? -20.248 2.042 47.761 1.00 71.44 103 SER A CA 1
ATOM 831 C C . SER A 1 103 ? -20.213 2.626 46.347 1.00 71.44 103 SER A C 1
ATOM 833 O O . SER A 1 103 ? -20.091 1.881 45.378 1.00 71.44 103 SER A O 1
ATOM 835 N N . LYS A 1 104 ? -20.263 3.965 46.224 1.00 82.88 104 LYS A N 1
ATOM 836 C CA . LYS A 1 104 ? -19.978 4.671 44.949 1.00 82.88 104 LYS A CA 1
ATOM 837 C C . LYS A 1 104 ? -18.681 4.164 44.305 1.00 82.88 104 LYS A C 1
ATOM 839 O O . LYS A 1 104 ? -18.619 4.018 43.090 1.00 82.88 104 LYS A O 1
ATOM 844 N N . GLN A 1 105 ? -17.697 3.837 45.146 1.00 86.81 105 GLN A N 1
ATOM 845 C CA . GLN A 1 105 ? -16.440 3.224 44.739 1.00 86.81 105 GLN A CA 1
ATOM 846 C C . GLN A 1 105 ? -16.648 1.882 44.025 1.00 86.81 105 GLN A C 1
ATOM 848 O O . GLN A 1 105 ? -16.182 1.735 42.908 1.00 86.81 105 GLN A O 1
ATOM 853 N N . LYS A 1 106 ? -17.434 0.949 44.585 1.00 87.88 106 LYS A N 1
ATOM 854 C CA . LYS A 1 106 ? -17.681 -0.354 43.937 1.00 87.88 106 LYS A CA 1
ATOM 855 C C . LYS A 1 106 ? -18.401 -0.215 42.594 1.00 87.88 106 LYS A C 1
ATOM 857 O O . LYS A 1 106 ? -18.136 -0.993 41.689 1.00 87.88 106 LYS A O 1
ATOM 862 N N . THR A 1 107 ? -19.289 0.772 42.447 1.00 89.50 107 THR A N 1
ATOM 863 C CA . THR A 1 107 ? -19.928 1.057 41.151 1.00 89.50 107 THR A CA 1
ATOM 864 C C . THR A 1 107 ? -18.911 1.559 40.121 1.00 89.50 107 THR A C 1
ATOM 866 O O . THR A 1 107 ? -18.935 1.114 38.978 1.00 89.50 107 THR A O 1
ATOM 869 N N . LEU A 1 108 ? -18.009 2.465 40.519 1.00 91.38 108 LEU A N 1
ATOM 870 C CA . LEU A 1 108 ? -16.921 2.945 39.659 1.00 91.38 108 LEU A CA 1
ATOM 871 C C . LEU A 1 108 ? -15.948 1.819 39.290 1.00 91.38 108 LEU A C 1
ATOM 873 O O . LEU A 1 108 ? -15.575 1.703 38.126 1.00 91.38 108 LEU A O 1
ATOM 877 N N . ASP A 1 109 ? -15.582 0.976 40.253 1.00 92.25 109 ASP A N 1
ATOM 878 C CA . ASP A 1 109 ? -14.679 -0.157 40.040 1.00 92.25 109 ASP A CA 1
ATOM 879 C C . ASP A 1 109 ? -15.277 -1.162 39.044 1.00 92.25 109 ASP A C 1
ATOM 881 O O . ASP A 1 109 ? -14.592 -1.591 38.118 1.00 92.25 109 ASP A O 1
ATOM 885 N N . GLU A 1 110 ? -16.568 -1.485 39.172 1.00 94.94 110 GLU A N 1
ATOM 886 C CA . GLU A 1 110 ? -17.264 -2.367 38.227 1.00 94.94 110 GLU A CA 1
ATOM 887 C C . GLU A 1 110 ? -17.357 -1.742 36.828 1.00 94.94 110 GLU A C 1
ATOM 889 O O . GLU A 1 110 ? -17.087 -2.419 35.836 1.00 94.94 110 GLU A O 1
ATOM 894 N N . LYS A 1 111 ? -17.675 -0.442 36.727 1.00 94.94 111 LYS A N 1
ATOM 895 C CA . LYS A 1 111 ? -17.676 0.279 35.443 1.00 94.94 111 LYS A CA 1
ATOM 896 C C . LYS A 1 111 ? -16.305 0.206 34.767 1.00 94.94 111 LYS A C 1
ATOM 898 O O . LYS A 1 111 ? -16.219 -0.123 33.585 1.00 94.94 111 LYS A O 1
ATOM 903 N N . ASN A 1 112 ? -15.238 0.473 35.517 1.00 96.81 112 ASN A N 1
ATOM 904 C CA . ASN A 1 112 ? -13.868 0.405 35.012 1.00 96.81 112 ASN A CA 1
ATOM 905 C C . ASN A 1 112 ? -13.477 -1.025 34.620 1.00 96.81 112 ASN A C 1
ATOM 907 O O . ASN A 1 112 ? -12.814 -1.215 33.605 1.00 96.81 112 ASN A O 1
ATOM 911 N N . SER A 1 113 ? -13.917 -2.034 35.378 1.00 97.94 113 SER A N 1
ATOM 912 C CA . SER A 1 113 ? -13.675 -3.441 35.046 1.00 97.94 113 SER A CA 1
ATOM 913 C C . SER A 1 113 ? -14.367 -3.851 33.743 1.00 97.94 113 SER A C 1
ATOM 915 O O . SER A 1 113 ? -13.754 -4.518 32.911 1.00 97.94 113 SER A O 1
ATOM 917 N N . ARG A 1 114 ? -15.618 -3.429 33.526 1.00 98.19 114 ARG A N 1
ATOM 918 C CA . ARG A 1 114 ? -16.352 -3.700 32.279 1.00 98.19 114 ARG A CA 1
ATOM 919 C C . ARG A 1 114 ? -15.752 -2.961 31.084 1.00 98.19 114 ARG A C 1
ATOM 921 O O . ARG A 1 114 ? -15.614 -3.561 30.022 1.00 98.19 114 ARG A O 1
ATOM 928 N N . LEU A 1 115 ? -15.343 -1.702 31.272 1.00 98.44 115 LEU A N 1
ATOM 929 C CA . LEU A 1 115 ? -14.597 -0.943 30.264 1.00 98.44 115 LEU A CA 1
ATOM 930 C C . LEU A 1 115 ? -13.301 -1.660 29.883 1.00 98.44 115 LEU A C 1
ATOM 932 O O . LEU A 1 115 ? -12.995 -1.757 28.700 1.00 98.44 115 LEU A O 1
ATOM 936 N N . GLU A 1 116 ? -12.564 -2.172 30.872 1.00 98.50 116 GLU A N 1
ATOM 937 C CA . GLU A 1 116 ? -11.302 -2.861 30.618 1.00 98.50 116 GLU A CA 1
ATOM 938 C C . GLU A 1 116 ? -11.499 -4.136 29.804 1.00 98.50 116 GLU A C 1
ATOM 940 O O . GLU A 1 116 ? -10.853 -4.311 28.779 1.00 98.50 116 GLU A O 1
ATOM 945 N N . ARG A 1 117 ? -12.463 -4.980 30.186 1.00 98.50 117 ARG A N 1
ATOM 946 C CA . ARG A 1 117 ? -12.766 -6.205 29.430 1.00 98.50 117 ARG A CA 1
ATOM 947 C C . ARG A 1 117 ? -13.171 -5.906 27.989 1.00 98.50 117 ARG A C 1
ATOM 949 O O . ARG A 1 117 ? -12.736 -6.601 27.076 1.00 98.50 117 ARG A O 1
ATOM 956 N N . PHE A 1 118 ? -14.003 -4.882 27.779 1.00 98.62 118 PHE A N 1
ATOM 957 C CA . PHE A 1 118 ? -14.388 -4.477 26.428 1.00 98.62 118 PHE A CA 1
ATOM 958 C C . PHE A 1 118 ? -13.183 -3.950 25.638 1.00 98.62 118 PHE A C 1
ATOM 960 O O . PHE A 1 118 ? -13.011 -4.315 24.477 1.00 98.62 118 PHE A O 1
ATOM 967 N N . TYR A 1 119 ? -12.333 -3.139 26.271 1.00 98.62 119 TYR A N 1
ATOM 968 C CA . TYR A 1 119 ? -11.119 -2.599 25.666 1.00 98.62 119 TYR A CA 1
ATOM 969 C C . TYR A 1 119 ? -10.117 -3.685 25.260 1.00 98.62 119 TYR A C 1
ATOM 971 O O . TYR A 1 119 ? -9.599 -3.651 24.146 1.00 98.62 119 TYR A O 1
ATOM 979 N N . GLU A 1 120 ? -9.859 -4.656 26.132 1.00 98.25 120 GLU A N 1
ATOM 980 C CA . GLU A 1 120 ? -8.955 -5.771 25.848 1.00 98.25 120 GLU A CA 1
ATOM 981 C C . GLU A 1 120 ? -9.446 -6.592 24.649 1.00 98.25 120 GLU A C 1
ATOM 983 O O . GLU A 1 120 ? -8.685 -6.807 23.703 1.00 98.25 120 GLU A O 1
ATOM 988 N N . ASP A 1 121 ? -10.730 -6.968 24.629 1.00 98.44 121 ASP A N 1
ATOM 989 C CA . ASP A 1 121 ? -11.296 -7.771 23.541 1.00 98.44 121 ASP A CA 1
ATOM 990 C C . ASP A 1 121 ? -11.299 -7.014 22.203 1.00 98.44 121 ASP A C 1
ATOM 992 O O . ASP A 1 121 ? -10.821 -7.547 21.198 1.00 98.44 121 ASP A O 1
ATOM 996 N N .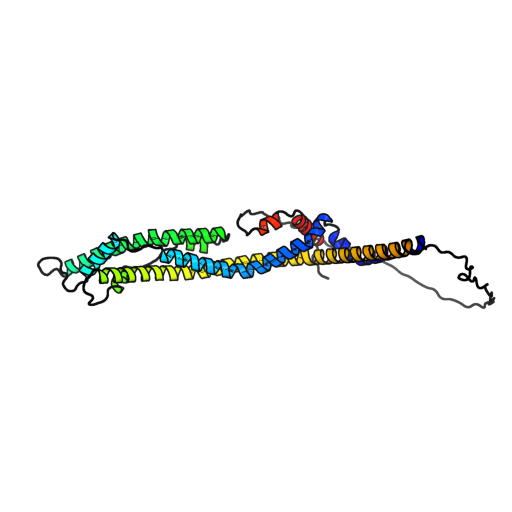 ILE A 1 122 ? -11.747 -5.750 22.162 1.00 97.75 122 ILE A N 1
ATOM 997 C CA . ILE A 1 122 ? -11.747 -4.977 20.907 1.00 97.75 122 ILE A CA 1
ATOM 998 C C . ILE A 1 122 ? -10.326 -4.723 20.393 1.00 97.75 122 ILE A C 1
ATOM 1000 O O . ILE A 1 122 ? -10.096 -4.699 19.184 1.00 97.75 122 ILE A O 1
ATOM 1004 N N . HIS A 1 123 ? -9.352 -4.576 21.291 1.00 97.38 123 HIS A N 1
ATOM 1005 C CA . HIS A 1 123 ? -7.949 -4.440 20.926 1.00 97.38 123 HIS A CA 1
ATOM 1006 C C . HIS A 1 123 ? -7.383 -5.741 20.338 1.00 97.38 123 HIS A C 1
ATOM 1008 O O . HIS A 1 123 ? -6.664 -5.704 19.337 1.00 97.38 123 HIS A O 1
ATOM 1014 N N . GLU A 1 124 ? -7.760 -6.909 20.864 1.00 97.25 124 GLU A N 1
ATOM 1015 C CA . GLU A 1 124 ? -7.446 -8.196 20.229 1.00 97.25 124 GLU A CA 1
ATOM 1016 C C . GLU A 1 124 ? -8.127 -8.367 18.860 1.00 97.25 124 GLU A C 1
ATOM 1018 O O . GLU A 1 124 ? -7.506 -8.882 17.917 1.00 97.25 124 GLU A O 1
ATOM 1023 N N . LYS A 1 125 ? -9.374 -7.898 18.697 1.00 97.19 125 LYS A N 1
ATOM 1024 C CA . LYS A 1 125 ? -10.041 -7.882 17.382 1.00 97.19 125 LYS A CA 1
ATOM 1025 C C . LYS A 1 125 ? -9.333 -6.953 16.407 1.00 97.19 125 LYS A C 1
ATOM 1027 O O . LYS A 1 125 ? -9.096 -7.362 15.277 1.00 97.19 125 LYS A O 1
ATOM 1032 N N . ALA A 1 126 ? -8.922 -5.760 16.829 1.00 97.44 126 ALA A N 1
ATOM 1033 C CA . ALA A 1 126 ? -8.149 -4.849 15.988 1.00 97.44 126 ALA A CA 1
ATOM 1034 C C . ALA A 1 126 ? -6.824 -5.489 15.538 1.00 97.44 126 ALA A C 1
ATOM 1036 O O . ALA A 1 126 ? -6.492 -5.462 14.356 1.00 97.44 126 ALA A O 1
ATOM 1037 N N . LYS A 1 127 ? -6.101 -6.168 16.434 1.00 96.88 127 LYS A N 1
ATOM 1038 C CA . LYS A 1 127 ? -4.872 -6.888 16.066 1.00 96.88 127 LYS A CA 1
ATOM 1039 C C . LYS A 1 127 ? -5.111 -7.981 15.024 1.00 96.88 127 LYS A C 1
ATOM 1041 O O . LYS A 1 127 ? -4.416 -8.039 14.011 1.00 96.88 127 LYS A O 1
ATOM 1046 N N . SER A 1 128 ? -6.080 -8.857 15.279 1.00 95.75 128 SER A N 1
ATOM 1047 C CA . SER A 1 128 ? -6.302 -10.056 14.461 1.00 95.75 128 SER A CA 1
ATOM 1048 C C . SER A 1 128 ? -7.059 -9.787 13.159 1.00 95.75 128 SER A C 1
ATOM 1050 O O . SER A 1 128 ? -6.727 -10.384 12.143 1.00 95.75 128 SER A O 1
ATOM 1052 N N . GLN A 1 129 ? -8.054 -8.897 13.174 1.00 95.50 129 GLN A N 1
ATOM 1053 C CA . GLN A 1 129 ? -8.956 -8.640 12.042 1.00 95.50 129 GLN A CA 1
ATOM 1054 C C . GLN A 1 129 ? -8.563 -7.421 11.206 1.00 95.50 129 GLN A C 1
ATOM 1056 O O . GLN A 1 129 ? -9.147 -7.203 10.147 1.00 95.50 129 GLN A O 1
ATOM 1061 N N . LEU A 1 130 ? -7.605 -6.611 11.664 1.00 96.25 130 LEU A N 1
ATOM 1062 C CA . LEU A 1 130 ? -7.222 -5.377 10.982 1.00 96.25 130 LEU A CA 1
ATOM 1063 C C . LEU A 1 130 ? -5.703 -5.263 10.827 1.00 96.25 130 LEU A C 1
ATOM 1065 O O . LEU A 1 130 ? -5.212 -5.277 9.701 1.00 96.25 130 LEU A O 1
ATOM 1069 N N . GLU A 1 131 ? -4.945 -5.206 11.927 1.00 97.56 131 GLU A N 1
ATOM 1070 C CA . GLU A 1 131 ? -3.490 -5.006 11.860 1.00 97.56 131 GLU A CA 1
ATOM 1071 C C . GLU A 1 131 ? -2.787 -6.117 11.079 1.00 97.56 131 GLU A C 1
ATOM 1073 O O . GLU A 1 131 ? -1.972 -5.823 10.210 1.00 97.56 131 GLU A O 1
ATOM 1078 N N . TRP A 1 132 ? -3.110 -7.384 11.357 1.00 97.25 132 TRP A N 1
ATOM 1079 C CA . TRP A 1 132 ? -2.481 -8.523 10.684 1.00 97.25 132 TRP A CA 1
ATOM 1080 C C . TRP A 1 132 ? -2.656 -8.466 9.159 1.00 97.25 132 TRP A C 1
ATOM 1082 O O . TRP A 1 132 ? -1.673 -8.547 8.422 1.00 97.25 132 TRP A O 1
ATOM 1092 N N . HIS A 1 133 ? -3.887 -8.238 8.694 1.00 96.75 133 HIS A N 1
ATOM 1093 C CA . HIS A 1 133 ? -4.199 -8.159 7.267 1.00 96.75 133 HIS A CA 1
ATOM 1094 C C . HIS A 1 133 ? -3.541 -6.953 6.590 1.00 96.75 133 HIS A C 1
ATOM 1096 O O . HIS A 1 133 ? -3.053 -7.064 5.465 1.00 96.75 133 HIS A O 1
ATOM 1102 N N . ILE A 1 134 ? -3.485 -5.807 7.278 1.00 98.12 134 ILE A N 1
ATOM 1103 C CA . ILE A 1 134 ? -2.782 -4.630 6.765 1.00 98.12 134 ILE A CA 1
ATOM 1104 C C . ILE A 1 134 ? -1.287 -4.928 6.635 1.00 98.12 134 ILE A C 1
ATOM 1106 O O . ILE A 1 134 ? -0.725 -4.697 5.569 1.00 98.12 134 ILE A O 1
ATOM 1110 N N . ARG A 1 135 ? -0.639 -5.494 7.660 1.00 98.25 135 ARG A N 1
ATOM 1111 C CA . ARG A 1 135 ? 0.793 -5.843 7.600 1.00 98.25 135 ARG A CA 1
ATOM 1112 C C . ARG A 1 135 ? 1.102 -6.772 6.430 1.00 98.25 135 ARG A C 1
ATOM 1114 O O . ARG A 1 135 ? 2.050 -6.521 5.689 1.00 98.25 135 ARG A O 1
ATOM 1121 N N . GLU A 1 136 ? 0.302 -7.821 6.240 1.00 97.62 136 GLU A N 1
ATOM 1122 C CA . GLU A 1 136 ? 0.472 -8.758 5.124 1.00 97.62 136 GLU A CA 1
ATOM 1123 C C . GLU A 1 136 ? 0.365 -8.044 3.770 1.00 97.62 136 GLU A C 1
ATOM 1125 O O . GLU A 1 136 ? 1.219 -8.227 2.897 1.00 97.62 136 GLU A O 1
ATOM 1130 N N . PHE A 1 137 ? -0.644 -7.186 3.612 1.00 97.88 137 PHE A N 1
ATOM 1131 C CA . PHE A 1 137 ? -0.817 -6.370 2.416 1.00 97.88 137 PHE A CA 1
ATOM 1132 C C . PHE A 1 137 ? 0.383 -5.452 2.163 1.00 97.88 137 PHE A C 1
ATOM 1134 O O . PHE A 1 137 ? 0.945 -5.492 1.069 1.00 97.88 137 PHE A O 1
ATOM 1141 N N . LEU A 1 138 ? 0.811 -4.674 3.161 1.00 98.00 138 LEU A N 1
ATOM 1142 C CA . LEU A 1 138 ? 1.918 -3.728 3.016 1.00 98.00 138 LEU A CA 1
ATOM 1143 C C . LEU A 1 138 ? 3.219 -4.451 2.645 1.00 98.00 138 LEU A C 1
ATOM 1145 O O . LEU A 1 138 ? 3.917 -4.042 1.721 1.00 98.00 138 LEU A O 1
ATOM 1149 N N . LEU A 1 139 ? 3.529 -5.576 3.292 1.00 97.00 139 LEU A N 1
ATOM 1150 C CA . LEU A 1 139 ? 4.724 -6.364 2.971 1.00 97.00 139 LEU A CA 1
ATOM 1151 C C . LEU A 1 139 ? 4.666 -6.964 1.564 1.00 97.00 139 LEU A C 1
ATOM 1153 O O . LEU A 1 139 ? 5.657 -6.926 0.829 1.00 97.00 139 LEU A O 1
ATOM 1157 N N . ARG A 1 140 ? 3.504 -7.491 1.163 1.00 96.69 140 ARG A N 1
ATOM 1158 C CA . ARG A 1 140 ? 3.280 -7.999 -0.195 1.00 96.69 140 ARG A CA 1
ATOM 1159 C C . ARG A 1 140 ? 3.446 -6.891 -1.231 1.00 96.69 140 ARG A C 1
ATOM 1161 O O . ARG A 1 140 ? 4.089 -7.121 -2.252 1.00 96.69 140 ARG A O 1
ATOM 1168 N N . LEU A 1 141 ? 2.913 -5.702 -0.967 1.00 96.38 141 LEU A N 1
ATOM 1169 C CA . LEU A 1 141 ? 3.029 -4.534 -1.835 1.00 96.38 141 LEU A CA 1
ATOM 1170 C C . LEU A 1 141 ? 4.496 -4.152 -2.069 1.00 96.38 141 LEU A C 1
ATOM 1172 O O . LEU A 1 141 ? 4.927 -4.058 -3.220 1.00 96.38 141 LEU A O 1
ATOM 1176 N N . LEU A 1 142 ? 5.275 -3.989 -0.992 1.00 95.31 142 LEU A N 1
ATOM 1177 C CA . LEU A 1 142 ? 6.697 -3.636 -1.081 1.00 95.31 142 LEU A CA 1
ATOM 1178 C C . LEU A 1 142 ? 7.495 -4.694 -1.841 1.00 95.31 142 LEU A C 1
ATOM 1180 O O . LEU A 1 142 ? 8.278 -4.359 -2.732 1.00 95.31 142 LEU A O 1
ATOM 1184 N N . LYS A 1 143 ? 7.244 -5.974 -1.548 1.00 94.31 143 LYS A N 1
ATOM 1185 C CA . LYS A 1 143 ? 7.883 -7.097 -2.237 1.00 94.31 143 LYS A CA 1
ATOM 1186 C C . LYS A 1 143 ? 7.550 -7.115 -3.728 1.00 94.31 143 LYS A C 1
ATOM 1188 O O . LYS A 1 143 ? 8.459 -7.209 -4.548 1.00 94.31 143 LYS A O 1
ATOM 1193 N N . ASN A 1 144 ? 6.272 -6.991 -4.084 1.00 91.69 144 ASN A N 1
ATOM 1194 C CA . ASN A 1 144 ? 5.813 -7.006 -5.475 1.00 91.69 144 ASN A CA 1
ATOM 1195 C C . ASN A 1 144 ? 6.388 -5.841 -6.280 1.00 91.69 144 ASN A C 1
ATOM 1197 O O . ASN A 1 144 ? 6.679 -5.992 -7.463 1.00 91.69 144 ASN A O 1
ATOM 1201 N N . LYS A 1 145 ? 6.583 -4.689 -5.634 1.00 90.06 145 LYS A N 1
ATOM 1202 C CA . LYS A 1 145 ? 7.217 -3.523 -6.247 1.00 90.06 145 LYS A CA 1
ATOM 1203 C C . LYS A 1 145 ? 8.729 -3.525 -6.144 1.00 90.06 145 LYS A C 1
ATOM 1205 O O . LYS A 1 145 ? 9.346 -2.598 -6.658 1.00 90.06 145 LYS A O 1
ATOM 1210 N N . GLY A 1 146 ? 9.347 -4.529 -5.522 1.00 90.00 146 GLY A N 1
ATOM 1211 C CA . GLY A 1 146 ? 10.791 -4.593 -5.305 1.00 90.00 146 GLY A CA 1
ATOM 1212 C C . GLY A 1 146 ? 11.331 -3.337 -4.618 1.00 90.00 146 GLY A C 1
ATOM 1213 O O . GLY A 1 146 ? 12.318 -2.768 -5.092 1.00 90.00 146 GLY A O 1
ATOM 1214 N N . ILE A 1 147 ? 10.627 -2.852 -3.593 1.00 91.25 147 ILE A N 1
ATOM 1215 C CA . ILE A 1 147 ? 11.037 -1.721 -2.757 1.00 91.25 147 ILE A CA 1
ATOM 1216 C C . ILE A 1 147 ? 11.694 -2.285 -1.498 1.00 91.25 147 ILE A C 1
ATOM 1218 O O . ILE A 1 147 ? 11.032 -2.871 -0.643 1.00 91.25 147 ILE A O 1
ATOM 1222 N N . ASN A 1 148 ? 13.005 -2.084 -1.382 1.00 89.44 148 ASN A N 1
ATOM 1223 C CA . ASN A 1 148 ? 13.823 -2.620 -0.291 1.00 89.44 148 ASN A CA 1
ATOM 1224 C C . ASN A 1 148 ? 14.227 -1.542 0.728 1.00 89.44 148 ASN A C 1
ATOM 1226 O O . ASN A 1 148 ? 15.258 -1.662 1.383 1.00 89.44 148 ASN A O 1
ATOM 1230 N N . GLU A 1 149 ? 13.435 -0.478 0.872 1.00 92.31 149 GLU A N 1
ATOM 1231 C CA . GLU A 1 149 ? 13.736 0.578 1.838 1.00 92.31 149 GLU A CA 1
ATOM 1232 C C . GLU A 1 149 ? 13.550 0.080 3.284 1.00 92.31 149 GLU A C 1
ATOM 1234 O O . GLU A 1 149 ? 12.447 -0.350 3.645 1.00 92.31 149 GLU A O 1
ATOM 1239 N N . PRO A 1 150 ? 14.589 0.136 4.146 1.00 93.25 150 PRO A N 1
ATOM 1240 C CA . PRO A 1 150 ? 14.510 -0.410 5.504 1.00 93.25 150 PRO A CA 1
ATOM 1241 C C . PRO A 1 150 ? 13.454 0.269 6.379 1.00 93.25 150 PRO A C 1
ATOM 1243 O O . PRO A 1 150 ? 12.777 -0.399 7.162 1.00 93.25 150 PRO A O 1
ATOM 1246 N N . LYS A 1 151 ? 13.286 1.591 6.230 1.00 93.38 151 LYS A N 1
ATOM 1247 C CA . LYS A 1 151 ? 12.287 2.369 6.979 1.00 93.38 151 LYS A CA 1
ATOM 1248 C C . LYS A 1 151 ? 10.869 1.917 6.642 1.00 93.38 151 LYS A C 1
ATOM 1250 O O . LYS A 1 151 ? 10.111 1.583 7.546 1.00 93.38 151 LYS A O 1
ATOM 1255 N N . LEU A 1 152 ? 10.556 1.817 5.352 1.00 94.62 152 LEU A N 1
ATOM 1256 C CA . LEU A 1 152 ? 9.231 1.434 4.874 1.00 94.62 152 LEU A CA 1
ATOM 1257 C C . LEU A 1 152 ? 8.900 -0.025 5.217 1.00 94.62 152 LEU A C 1
ATOM 1259 O O . LEU A 1 152 ? 7.796 -0.325 5.663 1.00 94.62 152 LEU A O 1
ATOM 1263 N N . ASN A 1 153 ? 9.883 -0.927 5.118 1.00 95.56 153 ASN A N 1
ATOM 1264 C CA . ASN A 1 153 ? 9.731 -2.307 5.585 1.00 95.56 153 ASN A CA 1
ATOM 1265 C C . ASN A 1 153 ? 9.459 -2.378 7.093 1.00 95.56 153 ASN A C 1
ATOM 1267 O O . ASN A 1 153 ? 8.567 -3.104 7.523 1.00 95.56 153 ASN A O 1
ATOM 1271 N N . SER A 1 154 ? 10.181 -1.598 7.899 1.00 95.81 154 SER A N 1
ATOM 1272 C CA . SER A 1 154 ? 9.958 -1.547 9.350 1.00 95.81 154 SER A CA 1
ATOM 1273 C C . SER A 1 154 ? 8.573 -0.979 9.688 1.00 95.81 154 SER A C 1
ATOM 1275 O O . SER A 1 154 ? 7.875 -1.519 10.546 1.00 95.81 154 SER A O 1
ATOM 1277 N N . SER A 1 155 ? 8.147 0.069 8.976 1.00 95.44 155 SER A N 1
ATOM 1278 C CA . SER A 1 155 ? 6.813 0.680 9.084 1.00 95.44 155 SER A CA 1
ATOM 1279 C C . SER A 1 155 ? 5.710 -0.336 8.753 1.00 95.44 155 SER A C 1
ATOM 1281 O O . SER A 1 155 ? 4.773 -0.518 9.530 1.00 95.44 155 SER A O 1
ATOM 1283 N N . ALA A 1 156 ? 5.884 -1.111 7.675 1.00 97.12 156 ALA A N 1
ATOM 1284 C CA . ALA A 1 156 ? 4.963 -2.179 7.289 1.00 97.12 156 ALA A CA 1
ATOM 1285 C C . ALA A 1 156 ? 4.885 -3.300 8.340 1.00 97.12 156 ALA A C 1
ATOM 1287 O O . ALA A 1 156 ? 3.792 -3.739 8.682 1.00 97.12 156 ALA A O 1
ATOM 1288 N N . GLN A 1 157 ? 6.020 -3.760 8.881 1.00 96.38 157 GLN A N 1
ATOM 1289 C CA . GLN A 1 157 ? 6.057 -4.841 9.881 1.00 96.38 157 GLN A CA 1
ATOM 1290 C C . GLN A 1 157 ? 5.459 -4.436 11.232 1.00 96.38 157 GLN A C 1
ATOM 1292 O O . GLN A 1 157 ? 4.840 -5.257 11.913 1.00 96.38 157 GLN A O 1
ATOM 1297 N N . SER A 1 158 ? 5.664 -3.180 11.628 1.00 95.94 158 SER A N 1
ATOM 1298 C CA . SER A 1 158 ? 5.253 -2.648 12.931 1.00 95.94 158 SER A CA 1
ATOM 1299 C C . SER A 1 158 ? 3.890 -1.959 12.913 1.00 95.94 158 SER A C 1
ATOM 1301 O O . SER A 1 158 ? 3.475 -1.443 13.948 1.00 95.94 158 SER A O 1
ATOM 1303 N N . PHE A 1 159 ? 3.172 -1.976 11.783 1.00 97.62 159 PHE A N 1
ATOM 1304 C CA . PHE A 1 159 ? 1.879 -1.307 11.642 1.00 97.62 159 PHE A CA 1
ATOM 1305 C C . PHE A 1 159 ? 0.917 -1.692 12.773 1.00 97.62 159 PHE A C 1
ATOM 1307 O O . PHE A 1 159 ? 0.575 -2.864 12.946 1.00 97.62 159 PHE A O 1
ATOM 1314 N N . THR A 1 160 ? 0.461 -0.715 13.549 1.00 96.00 160 THR A N 1
ATOM 1315 C CA . THR A 1 160 ? -0.424 -0.946 14.694 1.00 96.00 160 THR A CA 1
ATOM 1316 C C . THR A 1 160 ? -1.342 0.239 14.919 1.00 96.00 160 THR A C 1
ATOM 1318 O O . THR A 1 160 ? -0.894 1.387 14.910 1.00 96.00 160 THR A O 1
ATOM 1321 N N . VAL A 1 161 ? -2.617 -0.053 15.158 1.00 95.38 161 VAL A N 1
ATOM 1322 C CA . VAL A 1 161 ? -3.652 0.951 15.376 1.00 95.38 161 VAL A CA 1
ATOM 1323 C C . VAL A 1 161 ? -3.679 1.285 16.860 1.00 95.38 161 VAL A C 1
ATOM 1325 O O . VAL A 1 161 ? -4.212 0.542 17.680 1.00 95.38 161 VAL A O 1
ATOM 1328 N N . GLN A 1 162 ? -3.089 2.422 17.209 1.00 92.75 162 GLN A N 1
ATOM 1329 C CA . GLN A 1 162 ? -2.997 2.875 18.593 1.00 92.75 162 GLN A CA 1
ATOM 1330 C C . GLN A 1 162 ? -4.269 3.623 19.000 1.00 92.75 162 GLN A C 1
ATOM 1332 O O . GLN A 1 162 ? -4.568 4.693 18.470 1.00 92.75 162 GLN A O 1
ATOM 1337 N N . PHE A 1 163 ? -5.003 3.081 19.970 1.00 96.62 163 PHE A N 1
ATOM 1338 C CA . PHE A 1 163 ? -6.147 3.741 20.595 1.00 96.62 163 PHE A CA 1
ATOM 1339 C C . PHE A 1 163 ? -6.193 3.448 22.094 1.00 96.62 163 PHE A C 1
ATOM 1341 O O . PHE A 1 163 ? -5.574 2.508 22.578 1.00 96.62 163 PHE A O 1
ATOM 1348 N N . GLN A 1 164 ? -6.912 4.283 22.843 1.00 97.19 164 GLN A N 1
ATOM 1349 C CA . GLN A 1 164 ? -7.021 4.188 24.300 1.00 97.19 164 GLN A CA 1
ATOM 1350 C C . GLN A 1 164 ? -8.474 3.970 24.721 1.00 97.19 164 GLN A C 1
ATOM 1352 O O . GLN A 1 164 ? -9.397 4.265 23.961 1.00 97.19 164 GLN A O 1
ATOM 1357 N N . LYS A 1 165 ? -8.683 3.545 25.973 1.00 97.50 165 LYS A N 1
ATOM 1358 C CA . LYS A 1 165 ? -10.017 3.374 26.580 1.00 97.50 165 LYS A CA 1
ATOM 1359 C C . LYS A 1 165 ? -10.911 4.605 26.419 1.00 97.50 165 LYS A C 1
ATOM 1361 O O . LYS A 1 165 ? -12.101 4.455 26.171 1.00 97.50 165 LYS A O 1
ATOM 1366 N N . GLY A 1 166 ? -10.326 5.806 26.463 1.00 97.00 166 GLY A N 1
ATOM 1367 C CA . GLY A 1 166 ? -11.045 7.067 26.269 1.00 97.00 166 GLY A CA 1
ATOM 1368 C C . GLY A 1 166 ? -11.786 7.181 24.929 1.00 97.00 166 GLY A C 1
ATOM 1369 O O . GLY A 1 166 ? -12.764 7.916 24.849 1.00 97.00 166 GLY A O 1
ATOM 1370 N N . LEU A 1 167 ? -11.386 6.429 23.893 1.00 97.50 167 LEU A N 1
ATOM 1371 C CA . LEU A 1 167 ? -12.139 6.322 22.634 1.00 97.50 167 LEU A CA 1
ATOM 1372 C C . LEU A 1 167 ? -13.488 5.621 22.843 1.00 97.50 167 LEU A C 1
ATOM 1374 O O . LEU A 1 167 ? -14.500 6.028 22.280 1.00 97.50 167 LEU A O 1
ATOM 1378 N N . LEU A 1 168 ? -13.515 4.579 23.676 1.00 97.69 168 LEU A N 1
ATOM 1379 C CA . LEU A 1 168 ? -14.737 3.841 24.000 1.00 97.69 168 LEU A CA 1
ATOM 1380 C C . LEU A 1 168 ? -15.668 4.694 24.862 1.00 97.69 168 LEU A C 1
ATOM 1382 O O . LEU A 1 168 ? -16.882 4.669 24.670 1.00 97.69 168 LEU A O 1
ATOM 1386 N N . GLU A 1 169 ? -15.099 5.467 25.786 1.00 96.56 169 GLU A N 1
ATOM 1387 C CA . GLU A 1 169 ? -15.849 6.373 26.654 1.00 96.56 169 GLU A CA 1
ATOM 1388 C C . GLU A 1 169 ? -16.456 7.543 25.870 1.00 96.56 169 GLU A C 1
ATOM 1390 O O . GLU A 1 169 ? -17.624 7.872 26.064 1.00 96.56 169 GLU A O 1
ATOM 1395 N N . SER A 1 170 ? -15.692 8.153 24.958 1.00 95.81 170 SER A N 1
ATOM 1396 C CA . SER A 1 170 ? -16.147 9.306 24.171 1.00 95.81 170 SER A CA 1
ATOM 1397 C C . SER A 1 170 ? -17.236 8.955 23.155 1.00 95.81 170 SER A C 1
ATOM 1399 O O . SER A 1 170 ? -18.040 9.816 22.799 1.00 95.81 170 SER A O 1
ATOM 1401 N N . ALA A 1 171 ? -17.307 7.692 22.729 1.00 95.25 171 ALA A N 1
ATOM 1402 C CA . ALA A 1 171 ? -18.371 7.194 21.864 1.00 95.25 171 ALA A CA 1
ATOM 1403 C C . ALA A 1 171 ? -19.728 7.046 22.588 1.00 95.25 171 ALA A C 1
ATOM 1405 O O . ALA A 1 171 ? -20.764 6.897 21.933 1.00 95.25 171 ALA A O 1
ATOM 1406 N N . VAL A 1 172 ? -19.762 7.088 23.928 1.00 95.25 172 VAL A N 1
ATOM 1407 C CA . VAL A 1 172 ? -21.008 6.989 24.705 1.00 95.25 172 VAL A CA 1
ATOM 1408 C C . VAL A 1 172 ? -21.804 8.288 24.579 1.00 95.25 172 VAL A C 1
ATOM 1410 O O . VAL A 1 172 ? -21.327 9.366 24.928 1.00 95.25 172 VAL A O 1
ATOM 1413 N N . LYS A 1 173 ? -23.063 8.194 24.136 1.00 91.88 173 LYS A N 1
ATOM 1414 C CA . LYS A 1 173 ? -23.955 9.356 24.006 1.00 91.88 173 LYS A CA 1
ATOM 1415 C C . LYS A 1 173 ? -24.641 9.645 25.349 1.00 91.88 173 LYS A C 1
ATOM 1417 O O . LYS A 1 173 ? -25.371 8.782 25.845 1.00 91.88 173 LYS A O 1
ATOM 1422 N N . PRO A 1 174 ? -24.448 10.837 25.949 1.00 85.69 174 PRO A N 1
ATOM 1423 C CA . PRO A 1 174 ? -25.079 11.177 27.221 1.00 85.69 174 PRO A CA 1
ATOM 1424 C C . PRO A 1 174 ? -26.608 11.106 27.128 1.00 85.69 174 PRO A C 1
ATOM 1426 O O . PRO A 1 174 ? -27.198 11.603 26.171 1.00 85.69 174 PRO A O 1
ATOM 1429 N N . GLY A 1 175 ? -27.254 10.499 28.125 1.00 82.69 175 GLY A N 1
ATOM 1430 C CA . GLY A 1 175 ? -28.717 10.392 28.191 1.00 82.69 175 GLY A CA 1
ATOM 1431 C C . GLY A 1 175 ? -29.341 9.322 27.286 1.00 82.69 175 GLY A C 1
ATOM 1432 O O . GLY A 1 175 ? -30.563 9.183 27.275 1.00 82.69 175 GLY A O 1
ATOM 1433 N N . ALA A 1 176 ? -28.541 8.545 26.549 1.00 87.88 176 ALA A N 1
ATOM 1434 C CA . ALA A 1 176 ? -29.044 7.410 25.785 1.00 87.88 176 ALA A CA 1
ATOM 1435 C C . ALA A 1 176 ? -29.438 6.252 26.717 1.00 87.88 176 ALA A C 1
ATOM 1437 O O . ALA A 1 176 ? -28.613 5.722 27.469 1.00 87.88 176 ALA A O 1
ATOM 1438 N N . ARG A 1 177 ? -30.708 5.840 26.639 1.00 91.25 177 ARG A N 1
ATOM 1439 C CA . ARG A 1 177 ? -31.209 4.658 27.344 1.00 91.25 177 ARG A CA 1
ATOM 1440 C C . ARG A 1 177 ? -30.651 3.393 26.696 1.00 91.25 177 ARG A C 1
ATOM 1442 O O . ARG A 1 177 ? -30.636 3.290 25.470 1.00 91.25 177 ARG A O 1
ATOM 1449 N N . LEU A 1 178 ? -30.252 2.421 27.515 1.00 94.12 178 LEU A N 1
ATOM 1450 C CA . LEU A 1 178 ? -29.818 1.116 27.021 1.00 94.12 178 LEU A CA 1
ATOM 1451 C C . LEU A 1 178 ? -30.937 0.432 26.213 1.00 94.12 178 LEU A C 1
ATOM 1453 O O . LEU A 1 178 ? -32.044 0.217 26.711 1.00 94.12 178 LEU A O 1
ATOM 1457 N N . SER A 1 179 ? -30.637 0.106 24.958 1.00 95.25 179 SER A N 1
ATOM 1458 C CA . SER A 1 179 ? -31.479 -0.667 24.045 1.00 95.25 179 SER A CA 1
ATOM 1459 C C . SER A 1 179 ? -30.598 -1.390 23.024 1.00 95.25 179 SER A C 1
ATOM 1461 O O . SER A 1 179 ? -29.467 -0.964 22.778 1.00 95.25 179 SER A O 1
ATOM 1463 N N . GLY A 1 180 ? -31.116 -2.445 22.386 1.00 94.12 180 GLY A N 1
ATOM 1464 C CA . GLY A 1 180 ? -30.376 -3.169 21.344 1.00 94.12 180 GLY A CA 1
ATOM 1465 C C . GLY A 1 180 ? -29.927 -2.262 20.190 1.00 94.12 180 GLY A C 1
ATOM 1466 O O . GLY A 1 180 ? -28.769 -2.309 19.779 1.00 94.12 180 GLY A O 1
ATOM 1467 N N . ASP A 1 181 ? -30.796 -1.354 19.735 1.00 95.69 181 ASP A N 1
ATOM 1468 C CA . ASP A 1 181 ? -30.459 -0.373 18.694 1.00 95.69 181 ASP A CA 1
ATOM 1469 C C . ASP A 1 181 ? -29.350 0.586 19.135 1.00 95.69 181 ASP A C 1
ATOM 1471 O O . ASP A 1 181 ? -28.483 0.961 18.340 1.00 95.69 181 ASP A O 1
ATOM 1475 N N . TYR A 1 182 ? -29.347 0.986 20.409 1.00 97.00 182 TYR A N 1
ATOM 1476 C CA . TYR A 1 182 ? -28.287 1.833 20.938 1.00 97.00 182 TYR A CA 1
ATOM 1477 C C . TYR A 1 182 ? -26.946 1.092 20.981 1.00 97.00 182 TYR A C 1
ATOM 1479 O O . TYR A 1 182 ? -25.944 1.643 20.528 1.00 97.00 182 TYR A O 1
ATOM 1487 N N . VAL A 1 183 ? -26.929 -0.170 21.423 1.00 97.38 183 VAL A N 1
ATOM 1488 C CA . VAL A 1 183 ? -25.726 -1.019 21.408 1.00 97.38 183 VAL A CA 1
ATOM 1489 C C . VAL A 1 183 ? -25.189 -1.175 19.980 1.00 97.38 183 VAL A C 1
ATOM 1491 O O . VAL A 1 183 ? -23.987 -1.016 19.749 1.00 97.38 183 VAL A O 1
ATOM 1494 N N . LEU A 1 184 ? -26.060 -1.440 18.998 1.00 96.38 184 LEU A N 1
ATOM 1495 C CA . LEU A 1 184 ? -25.688 -1.548 17.581 1.00 96.38 184 LEU A CA 1
ATOM 1496 C C . LEU A 1 184 ? -25.036 -0.263 17.055 1.00 96.38 184 LEU A C 1
ATOM 1498 O O . LEU A 1 184 ? -23.988 -0.331 16.412 1.00 96.38 184 LEU A O 1
ATOM 1502 N N . ASN A 1 185 ? -25.623 0.896 17.354 1.00 96.94 185 ASN A N 1
ATOM 1503 C CA . ASN A 1 185 ? -25.093 2.184 16.912 1.00 96.94 185 ASN A CA 1
ATOM 1504 C C . ASN A 1 185 ? -23.779 2.544 17.617 1.00 96.94 185 ASN A C 1
ATOM 1506 O O . ASN A 1 185 ? -22.827 2.931 16.950 1.00 96.94 185 ASN A O 1
ATOM 1510 N N . TYR A 1 186 ? -23.689 2.353 18.935 1.00 97.81 186 TYR A N 1
ATOM 1511 C CA . TYR A 1 186 ? -22.465 2.599 19.701 1.00 97.81 186 TYR A CA 1
ATOM 1512 C C . TYR A 1 186 ? -21.290 1.757 19.189 1.00 97.81 186 TYR A C 1
ATOM 1514 O O . TYR A 1 186 ? -20.218 2.275 18.896 1.00 97.81 186 TYR A O 1
ATOM 1522 N N . THR A 1 187 ? -21.503 0.451 19.019 1.00 97.44 187 THR A N 1
ATOM 1523 C CA . THR A 1 187 ? -20.464 -0.456 18.503 1.00 97.44 187 THR A CA 1
ATOM 1524 C C . THR A 1 187 ? -20.063 -0.127 17.065 1.00 97.44 187 THR A C 1
ATOM 1526 O O . THR A 1 187 ? -18.893 -0.254 16.711 1.00 97.44 187 THR A O 1
ATOM 1529 N N . LYS A 1 188 ? -21.000 0.342 16.232 1.00 96.81 188 LYS A N 1
ATOM 1530 C CA . LYS A 1 188 ? -20.687 0.859 14.895 1.00 96.81 188 LYS A CA 1
ATOM 1531 C C . LYS A 1 188 ? -19.818 2.118 14.969 1.00 96.81 188 LYS A C 1
ATOM 1533 O O . LYS A 1 188 ? -18.832 2.201 14.243 1.00 96.81 188 LYS A O 1
ATOM 1538 N N . ASP A 1 189 ? -20.157 3.061 15.845 1.00 97.31 189 ASP A N 1
ATOM 1539 C CA . ASP A 1 189 ? -19.406 4.306 16.040 1.00 97.31 189 ASP A CA 1
ATOM 1540 C C . ASP A 1 189 ? -17.969 4.006 16.522 1.00 97.31 189 ASP A C 1
ATOM 1542 O O . ASP A 1 189 ? -17.009 4.492 15.926 1.00 97.31 189 ASP A O 1
ATOM 1546 N N . VAL A 1 190 ? -17.801 3.112 17.506 1.00 98.06 190 VAL A N 1
ATOM 1547 C CA . VAL A 1 190 ? -16.479 2.659 17.983 1.00 98.06 190 VAL A CA 1
ATOM 1548 C C . VAL A 1 190 ? -15.661 2.012 16.863 1.00 98.06 190 VAL A C 1
ATOM 1550 O O . VAL A 1 190 ? -14.496 2.362 16.671 1.00 98.06 190 VAL A O 1
ATOM 1553 N N . ALA A 1 191 ? -16.255 1.084 16.104 1.00 97.62 191 ALA A N 1
ATOM 1554 C CA . ALA A 1 191 ? -15.560 0.434 14.995 1.00 97.62 191 ALA A CA 1
ATOM 1555 C C . ALA A 1 191 ? -15.101 1.458 13.945 1.00 97.62 191 ALA A C 1
ATOM 1557 O O . ALA A 1 191 ? -13.961 1.403 13.491 1.00 97.62 191 ALA A O 1
ATOM 1558 N N . ASN A 1 192 ? -15.952 2.430 13.604 1.00 97.31 192 ASN A N 1
ATOM 1559 C CA . ASN A 1 192 ? -15.618 3.478 12.642 1.00 97.31 192 ASN A CA 1
ATOM 1560 C C . ASN A 1 192 ? -14.452 4.358 13.108 1.00 97.31 192 ASN A C 1
ATOM 1562 O O . ASN A 1 192 ? -13.589 4.684 12.294 1.00 97.31 192 ASN A O 1
ATOM 1566 N N . GLU A 1 193 ? -14.388 4.724 14.391 1.00 97.75 193 GLU A N 1
ATOM 1567 C CA . GLU A 1 193 ? -13.265 5.512 14.914 1.00 97.75 193 GLU A CA 1
ATOM 1568 C C . GLU A 1 193 ? -11.947 4.720 14.884 1.00 97.75 193 GLU A C 1
ATOM 1570 O O . GLU A 1 193 ? -10.919 5.262 14.480 1.00 97.75 193 GLU A O 1
ATOM 1575 N N . ILE A 1 194 ? -11.966 3.416 15.189 1.00 98.12 194 ILE A N 1
ATOM 1576 C CA . ILE A 1 194 ? -10.779 2.551 15.043 1.00 98.12 194 ILE A CA 1
ATOM 1577 C C . ILE A 1 194 ? -10.344 2.466 13.568 1.00 98.12 194 ILE A C 1
ATOM 1579 O O . ILE A 1 194 ? -9.166 2.646 13.252 1.00 98.12 194 ILE A O 1
ATOM 1583 N N . LEU A 1 195 ? -11.288 2.257 12.643 1.00 97.69 195 LEU A N 1
ATOM 1584 C CA . LEU A 1 195 ? -11.002 2.213 11.201 1.00 97.69 195 LEU A CA 1
ATOM 1585 C C . LEU A 1 195 ? -10.468 3.550 10.670 1.00 97.69 195 LEU A C 1
ATOM 1587 O O . LEU A 1 195 ? -9.633 3.578 9.766 1.00 97.69 195 LEU A O 1
ATOM 1591 N N . LYS A 1 196 ? -10.919 4.672 11.233 1.00 97.38 196 LYS A N 1
ATOM 1592 C CA . LYS A 1 196 ? -10.423 6.010 10.900 1.00 97.38 196 LYS A CA 1
ATOM 1593 C C . LYS A 1 196 ? -8.977 6.209 11.350 1.00 97.38 196 LYS A C 1
ATOM 1595 O O . LYS A 1 196 ? -8.184 6.742 10.578 1.00 97.38 196 LYS A O 1
ATOM 1600 N N . LEU A 1 197 ? -8.611 5.739 12.545 1.00 97.62 197 LEU A N 1
ATOM 1601 C CA . LEU A 1 197 ? -7.218 5.752 13.008 1.00 97.62 197 LEU A CA 1
ATOM 1602 C C . LEU A 1 197 ? -6.315 4.926 12.085 1.00 97.62 197 LEU A C 1
ATOM 1604 O O . LEU A 1 197 ? -5.262 5.409 11.667 1.00 97.62 197 LEU A O 1
ATOM 1608 N N . ALA A 1 198 ? -6.765 3.732 11.691 1.00 97.56 198 ALA A N 1
ATOM 1609 C CA . ALA A 1 198 ? -6.048 2.895 10.732 1.00 97.56 198 ALA A CA 1
ATOM 1610 C C . ALA A 1 198 ? -5.877 3.591 9.371 1.00 97.56 198 ALA A C 1
ATOM 1612 O O . ALA A 1 198 ? -4.777 3.604 8.820 1.00 97.56 198 ALA A O 1
ATOM 1613 N N . ARG A 1 199 ? -6.937 4.228 8.850 1.00 97.56 199 ARG A N 1
ATOM 1614 C CA . ARG A 1 199 ? -6.890 4.986 7.589 1.00 97.56 199 ARG A CA 1
ATOM 1615 C C . ARG A 1 199 ? -5.888 6.142 7.651 1.00 97.56 199 ARG A C 1
ATOM 1617 O O . ARG A 1 199 ? -5.142 6.345 6.698 1.00 97.56 199 ARG A O 1
ATOM 1624 N N . ASN A 1 200 ? -5.828 6.867 8.767 1.00 96.75 200 ASN A N 1
ATOM 1625 C CA . ASN A 1 200 ? -4.860 7.952 8.946 1.00 96.75 200 ASN A CA 1
ATOM 1626 C C . ASN A 1 200 ? -3.417 7.430 8.909 1.00 96.75 200 ASN A C 1
ATOM 1628 O O . ASN A 1 200 ? -2.575 8.005 8.226 1.00 96.75 200 ASN A O 1
ATOM 1632 N N . GLN A 1 201 ? -3.139 6.317 9.590 1.00 96.38 201 GLN A N 1
ATOM 1633 C CA . GLN A 1 201 ? -1.808 5.706 9.592 1.00 96.38 201 GLN A CA 1
ATOM 1634 C C . GLN A 1 201 ? -1.423 5.144 8.217 1.00 96.38 201 GLN A C 1
ATOM 1636 O O . GLN A 1 201 ? -0.293 5.326 7.770 1.00 96.38 201 GLN A O 1
ATOM 1641 N N . LEU A 1 202 ? -2.371 4.526 7.508 1.00 97.62 202 LEU A N 1
ATOM 1642 C CA . LEU A 1 202 ? -2.190 4.095 6.120 1.00 97.62 202 LEU A CA 1
ATOM 1643 C C . LEU A 1 202 ? -1.914 5.271 5.182 1.00 97.62 202 LEU A C 1
ATOM 1645 O O . LEU A 1 202 ? -1.123 5.128 4.258 1.00 97.62 202 LEU A O 1
ATOM 1649 N N . SER A 1 203 ? -2.521 6.436 5.423 1.00 96.38 203 SER A N 1
ATOM 1650 C CA . SER A 1 203 ? -2.234 7.640 4.639 1.00 96.38 203 SER A CA 1
ATOM 1651 C C . SER A 1 203 ? -0.797 8.119 4.829 1.00 96.38 203 SER A C 1
ATOM 1653 O O . SER A 1 203 ? -0.198 8.572 3.863 1.00 96.38 203 SER A O 1
ATOM 1655 N N . VAL A 1 204 ? -0.236 8.004 6.037 1.00 95.88 204 VAL A N 1
ATOM 1656 C CA . VAL A 1 204 ? 1.183 8.319 6.278 1.00 95.88 204 VAL A CA 1
ATOM 1657 C C . VAL A 1 204 ? 2.071 7.343 5.509 1.00 95.88 204 VAL A C 1
ATOM 1659 O O . VAL A 1 204 ? 2.927 7.772 4.742 1.00 95.88 204 VAL A O 1
ATOM 1662 N N . PHE A 1 205 ? 1.803 6.038 5.629 1.00 97.06 205 PHE A N 1
ATOM 1663 C CA . PHE A 1 205 ? 2.531 5.013 4.877 1.00 97.06 205 PHE A CA 1
ATOM 1664 C C . PHE A 1 205 ? 2.445 5.237 3.359 1.00 97.06 205 PHE A C 1
ATOM 1666 O O . PHE A 1 205 ? 3.423 5.035 2.645 1.00 97.06 205 PHE A O 1
ATOM 1673 N N . LYS A 1 206 ? 1.281 5.663 2.853 1.00 96.75 206 LYS A N 1
ATOM 1674 C CA . LYS A 1 206 ? 1.054 5.932 1.428 1.00 96.75 206 LYS A CA 1
ATOM 1675 C C . LYS A 1 206 ? 2.003 6.993 0.885 1.00 96.75 206 LYS A C 1
ATOM 1677 O O . LYS A 1 206 ? 2.516 6.820 -0.217 1.00 96.75 206 LYS A O 1
ATOM 1682 N N . GLU A 1 207 ? 2.233 8.070 1.631 1.00 95.69 207 GLU A N 1
ATOM 1683 C CA . GLU A 1 207 ? 3.148 9.124 1.189 1.00 95.69 207 GLU A CA 1
ATOM 1684 C C . GLU A 1 207 ? 4.604 8.640 1.205 1.00 95.69 207 GLU A C 1
ATOM 1686 O O . GLU A 1 207 ? 5.311 8.832 0.220 1.00 95.69 207 GLU A O 1
ATOM 1691 N N . GLU A 1 208 ? 5.025 7.890 2.230 1.00 94.94 208 GLU A N 1
ATOM 1692 C CA . GLU A 1 208 ? 6.361 7.265 2.248 1.00 94.94 208 GLU A CA 1
ATOM 1693 C C . GLU A 1 208 ? 6.545 6.280 1.074 1.00 94.94 208 GLU A C 1
ATOM 1695 O O . GLU A 1 208 ? 7.582 6.242 0.410 1.00 94.94 208 GLU A O 1
ATOM 1700 N N . TYR A 1 209 ? 5.509 5.499 0.763 1.00 95.56 209 TYR A N 1
ATOM 1701 C CA . TYR A 1 209 ? 5.490 4.586 -0.377 1.00 95.56 209 TYR A CA 1
ATOM 1702 C C . TYR A 1 209 ? 5.540 5.322 -1.723 1.00 95.56 209 TYR A C 1
ATOM 1704 O O . TYR A 1 209 ? 6.262 4.898 -2.632 1.00 95.56 209 TYR A O 1
ATOM 1712 N N . ARG A 1 210 ? 4.822 6.444 -1.851 1.00 94.62 210 ARG A N 1
ATOM 1713 C CA . ARG A 1 210 ? 4.871 7.316 -3.030 1.00 94.62 210 ARG A CA 1
ATOM 1714 C C . ARG A 1 210 ? 6.281 7.849 -3.250 1.00 94.62 210 ARG A C 1
ATOM 1716 O O . ARG A 1 210 ? 6.769 7.808 -4.380 1.00 94.62 210 ARG A O 1
ATOM 1723 N N . GLU A 1 211 ? 6.936 8.332 -2.199 1.00 93.38 211 GLU A N 1
ATOM 1724 C CA . GLU A 1 211 ? 8.314 8.821 -2.271 1.00 93.38 211 GLU A CA 1
ATOM 1725 C C . GLU A 1 211 ? 9.274 7.715 -2.727 1.00 93.38 211 GLU A C 1
ATOM 1727 O O . GLU A 1 211 ? 10.047 7.922 -3.668 1.00 93.38 211 GLU A O 1
ATOM 1732 N N . ALA A 1 212 ? 9.157 6.515 -2.151 1.00 93.00 212 ALA A N 1
ATOM 1733 C CA . ALA A 1 212 ? 9.985 5.367 -2.514 1.00 93.00 212 ALA A CA 1
ATOM 1734 C C . ALA A 1 212 ? 9.810 4.955 -3.989 1.00 93.00 212 ALA A C 1
ATOM 1736 O O . ALA A 1 212 ? 10.797 4.742 -4.703 1.00 93.00 212 ALA A O 1
ATOM 1737 N N . ILE A 1 213 ? 8.568 4.889 -4.493 1.00 92.25 213 ILE A N 1
ATOM 1738 C CA . ILE A 1 213 ? 8.313 4.620 -5.920 1.00 92.25 213 ILE A CA 1
ATOM 1739 C C . ILE A 1 213 ? 8.857 5.745 -6.790 1.00 92.25 213 ILE A C 1
ATOM 1741 O O . ILE A 1 213 ? 9.479 5.472 -7.811 1.00 92.25 213 ILE A O 1
ATOM 1745 N N . THR A 1 214 ? 8.652 7.002 -6.405 1.00 91.62 214 THR A N 1
ATOM 1746 C CA . THR A 1 214 ? 9.111 8.153 -7.191 1.00 91.62 214 THR A CA 1
ATOM 1747 C C . THR A 1 214 ? 10.629 8.146 -7.331 1.00 91.62 214 THR A C 1
ATOM 1749 O O . THR A 1 214 ? 11.149 8.290 -8.439 1.00 91.62 214 THR A O 1
ATOM 1752 N N . SER A 1 215 ? 11.346 7.909 -6.232 1.00 91.44 215 SER A N 1
ATOM 1753 C CA . SER A 1 215 ? 12.806 7.795 -6.213 1.00 91.44 215 SER A CA 1
ATOM 1754 C C . SER A 1 215 ? 13.297 6.638 -7.090 1.00 91.44 215 SER A C 1
ATOM 1756 O O . SER A 1 215 ? 14.186 6.803 -7.938 1.00 91.44 215 SER A O 1
ATOM 1758 N N . LYS A 1 216 ? 12.652 5.471 -6.966 1.00 90.12 216 LYS A N 1
ATOM 1759 C CA . LYS A 1 216 ? 12.950 4.294 -7.784 1.00 90.12 216 LYS A CA 1
ATOM 1760 C C . LYS A 1 216 ? 12.697 4.547 -9.271 1.00 90.12 216 LYS A C 1
ATOM 1762 O O . LYS A 1 216 ? 13.584 4.296 -10.086 1.00 90.12 216 LYS A O 1
ATOM 1767 N N . ASN A 1 217 ? 11.521 5.057 -9.627 1.00 90.88 217 ASN A N 1
ATOM 1768 C CA . ASN A 1 217 ? 11.134 5.330 -11.009 1.00 90.88 217 ASN A CA 1
ATOM 1769 C C . ASN A 1 217 ? 12.040 6.392 -11.626 1.00 90.88 217 ASN A C 1
ATOM 1771 O O . ASN A 1 217 ? 12.478 6.211 -12.754 1.00 90.88 217 ASN A O 1
ATOM 1775 N N . SER A 1 218 ? 12.409 7.436 -10.879 1.00 91.25 218 SER A N 1
ATOM 1776 C CA . SER A 1 218 ? 13.354 8.462 -11.344 1.00 91.25 218 SER A CA 1
ATOM 1777 C C . SER A 1 218 ? 14.736 7.872 -11.639 1.00 91.25 218 SER A C 1
ATOM 1779 O O . SER A 1 218 ? 15.338 8.172 -12.669 1.00 91.25 218 SER A O 1
ATOM 1781 N N . SER A 1 219 ? 15.224 6.982 -10.771 1.00 91.00 219 SER A N 1
ATOM 1782 C CA . SER A 1 219 ? 16.508 6.296 -10.967 1.00 91.00 219 SER A CA 1
ATOM 1783 C C . SER A 1 219 ? 16.481 5.371 -12.190 1.00 91.00 219 SER A C 1
ATOM 1785 O O . SER A 1 219 ? 17.408 5.377 -13.001 1.00 91.00 219 SER A O 1
ATOM 1787 N N . MET A 1 220 ? 15.396 4.608 -12.359 1.00 89.75 220 MET A N 1
ATOM 1788 C CA . MET A 1 220 ? 15.186 3.735 -13.519 1.00 89.75 220 MET A CA 1
ATOM 1789 C C . MET A 1 220 ? 15.027 4.530 -14.817 1.00 89.75 220 MET A C 1
ATOM 1791 O O . MET A 1 220 ? 15.629 4.179 -15.827 1.00 89.75 220 MET A O 1
ATOM 1795 N N . LYS A 1 221 ? 14.274 5.632 -14.779 1.00 90.69 221 LYS A N 1
ATOM 1796 C CA . LYS A 1 221 ? 14.075 6.542 -15.907 1.00 90.69 221 LYS A CA 1
ATOM 1797 C C . LYS A 1 221 ? 15.403 7.113 -16.382 1.00 90.69 221 LYS A C 1
ATOM 1799 O O . LYS A 1 221 ? 15.737 6.945 -17.547 1.00 90.69 221 LYS A O 1
ATOM 1804 N N . LYS A 1 222 ? 16.217 7.648 -15.467 1.00 92.88 222 LYS A N 1
ATOM 1805 C CA . LYS A 1 222 ? 17.561 8.150 -15.786 1.00 92.88 222 LYS A CA 1
ATOM 1806 C C . LYS A 1 222 ? 18.452 7.070 -16.407 1.00 92.88 222 LYS A C 1
ATOM 1808 O O . LYS A 1 222 ? 19.230 7.353 -17.316 1.00 92.88 222 LYS A O 1
ATOM 1813 N N . LYS A 1 223 ? 18.342 5.821 -15.938 1.00 89.75 223 LYS A N 1
ATOM 1814 C CA . LYS A 1 223 ? 19.057 4.686 -16.536 1.00 89.75 223 LYS A CA 1
ATOM 1815 C C . LYS A 1 223 ? 18.608 4.444 -17.981 1.00 89.75 223 LYS A C 1
ATOM 1817 O O . LYS A 1 223 ? 19.462 4.381 -18.859 1.00 89.75 223 LYS A O 1
ATOM 1822 N N . TYR A 1 224 ? 17.305 4.352 -18.238 1.00 89.12 224 TYR A N 1
ATOM 1823 C CA . TYR A 1 224 ? 16.782 4.141 -19.591 1.00 89.12 224 TYR A CA 1
ATOM 1824 C C . TYR A 1 224 ? 17.049 5.322 -20.525 1.00 89.12 224 TYR A C 1
ATOM 1826 O O . TYR A 1 224 ? 17.354 5.104 -21.692 1.00 89.12 224 TYR A O 1
ATOM 1834 N N . GLU A 1 225 ? 17.007 6.556 -20.024 1.00 91.69 225 GLU A N 1
ATOM 1835 C CA . GLU A 1 225 ? 17.379 7.754 -20.782 1.00 91.69 225 GLU A CA 1
ATOM 1836 C C . GLU A 1 225 ? 18.847 7.681 -21.217 1.00 91.69 225 GLU A C 1
ATOM 1838 O O . GLU A 1 225 ? 19.139 7.827 -22.404 1.00 91.69 225 GLU A O 1
ATOM 1843 N N . ASN A 1 226 ? 19.759 7.338 -20.301 1.00 89.25 226 ASN A N 1
ATOM 1844 C CA . ASN A 1 226 ? 21.172 7.132 -20.626 1.00 89.25 226 ASN A CA 1
ATOM 1845 C C . ASN A 1 226 ? 21.389 5.994 -21.638 1.00 89.25 226 ASN A C 1
ATOM 1847 O O . ASN A 1 226 ? 22.203 6.131 -22.549 1.00 89.25 226 ASN A O 1
ATOM 1851 N N . GLU A 1 227 ? 20.685 4.867 -21.494 1.00 85.38 227 GLU A N 1
ATOM 1852 C CA . GLU A 1 227 ? 20.757 3.758 -22.455 1.00 85.38 227 GLU A CA 1
ATOM 1853 C C . GLU A 1 227 ? 20.202 4.171 -23.828 1.00 85.38 227 GLU A C 1
ATOM 1855 O O . GLU A 1 227 ? 20.813 3.882 -24.854 1.00 85.38 227 GLU A O 1
ATOM 1860 N N . SER A 1 228 ? 19.102 4.925 -23.864 1.00 89.44 228 SER A N 1
ATOM 1861 C CA . SER A 1 228 ? 18.507 5.415 -25.111 1.00 89.44 228 SER A CA 1
ATOM 1862 C C . SER A 1 228 ? 19.413 6.415 -25.833 1.00 89.44 228 SER A C 1
ATOM 1864 O O . SER A 1 228 ? 19.550 6.332 -27.050 1.00 89.44 228 SER A O 1
ATOM 1866 N N . ALA A 1 229 ? 20.100 7.294 -25.093 1.00 90.06 229 ALA A N 1
ATOM 1867 C CA . ALA A 1 229 ? 21.051 8.258 -25.642 1.00 90.06 229 ALA A CA 1
ATOM 1868 C C . ALA A 1 229 ? 22.273 7.574 -26.272 1.00 90.06 229 ALA A C 1
ATOM 1870 O O . ALA A 1 229 ? 22.834 8.078 -27.240 1.00 90.06 229 ALA A O 1
ATOM 1871 N N . LYS A 1 230 ? 22.663 6.408 -25.746 1.00 86.19 230 LYS A N 1
ATOM 1872 C CA . LYS A 1 230 ? 23.724 5.568 -26.310 1.00 86.19 230 LYS A CA 1
ATOM 1873 C C . LYS A 1 230 ? 23.289 4.833 -27.581 1.00 86.19 230 LYS A C 1
ATOM 1875 O O . LYS A 1 230 ? 24.078 4.702 -28.508 1.00 86.19 230 LYS A O 1
ATOM 1880 N N . VAL A 1 231 ? 22.046 4.350 -27.624 1.00 86.94 231 VAL A N 1
ATOM 1881 C CA . VAL A 1 231 ? 21.502 3.595 -28.769 1.00 86.94 231 VAL A CA 1
ATOM 1882 C C . VAL A 1 231 ? 21.112 4.512 -29.931 1.00 86.94 231 VAL A C 1
ATOM 1884 O O . VAL A 1 231 ? 21.239 4.110 -31.084 1.00 86.94 231 VAL A O 1
ATOM 1887 N N . LEU A 1 232 ? 20.667 5.739 -29.651 1.00 91.25 232 LEU A N 1
ATOM 1888 C CA . LEU A 1 232 ? 20.207 6.696 -30.659 1.00 91.25 232 LEU A CA 1
ATOM 1889 C C . LEU A 1 232 ? 21.197 6.925 -31.822 1.00 91.25 232 LEU A C 1
ATOM 1891 O O . LEU A 1 232 ? 20.784 6.734 -32.964 1.00 91.25 232 LEU A O 1
ATOM 1895 N N . PRO A 1 233 ? 22.484 7.261 -31.602 1.00 88.06 233 PRO A N 1
ATOM 1896 C CA . PRO A 1 233 ? 23.413 7.486 -32.713 1.00 88.06 233 PRO A CA 1
ATOM 1897 C C . PRO A 1 233 ? 23.659 6.219 -33.549 1.00 88.06 233 PRO A C 1
ATOM 1899 O O . PRO A 1 233 ? 23.823 6.305 -34.765 1.00 88.06 233 PRO A O 1
ATOM 1902 N N . LEU A 1 234 ? 23.627 5.035 -32.925 1.00 88.56 234 LEU A N 1
ATOM 1903 C CA . LEU A 1 234 ? 23.747 3.750 -33.624 1.00 88.56 234 LEU A CA 1
ATOM 1904 C C . LEU A 1 234 ? 22.522 3.489 -34.506 1.00 88.56 234 LEU A C 1
ATOM 1906 O O . LEU A 1 234 ? 22.648 3.042 -35.644 1.00 88.56 234 LEU A O 1
ATOM 1910 N N . LEU A 1 235 ? 21.329 3.787 -33.984 1.00 91.12 235 LEU A N 1
ATOM 1911 C CA . LEU A 1 235 ? 20.081 3.682 -34.730 1.00 91.12 235 LEU A CA 1
ATOM 1912 C C . LEU A 1 235 ? 20.083 4.623 -35.939 1.00 91.12 235 LEU A C 1
ATOM 1914 O O . LEU A 1 235 ? 19.758 4.188 -37.039 1.00 91.12 235 LEU A O 1
ATOM 1918 N N . GLU A 1 236 ? 20.495 5.878 -35.759 1.00 90.38 236 GLU A N 1
ATOM 1919 C CA . GLU A 1 236 ? 20.590 6.854 -36.849 1.00 90.38 236 GLU A CA 1
ATOM 1920 C C . GLU A 1 236 ? 21.581 6.411 -37.935 1.00 90.38 236 GLU A C 1
ATOM 1922 O O . GLU A 1 236 ? 21.289 6.534 -39.127 1.00 90.38 236 GLU A O 1
ATOM 1927 N N . ALA A 1 237 ? 22.736 5.866 -37.542 1.00 89.19 237 ALA A N 1
ATOM 1928 C CA . ALA A 1 237 ? 23.713 5.300 -38.469 1.00 89.19 237 ALA A CA 1
ATOM 1929 C C . ALA A 1 237 ? 23.131 4.118 -39.255 1.00 89.19 237 ALA A C 1
ATOM 1931 O O . ALA A 1 237 ? 23.233 4.072 -40.484 1.00 89.19 237 ALA A O 1
ATOM 1932 N N . TYR A 1 238 ? 22.468 3.199 -38.552 1.00 90.12 238 TYR A N 1
ATOM 1933 C CA . TYR A 1 238 ? 21.843 2.024 -39.149 1.00 90.12 238 TYR A CA 1
ATOM 1934 C C . TYR A 1 238 ? 20.737 2.413 -40.136 1.00 90.12 238 TYR A C 1
ATOM 1936 O O . TYR A 1 238 ? 20.697 1.905 -41.257 1.00 90.12 238 TYR A O 1
ATOM 1944 N N . GLU A 1 239 ? 19.866 3.350 -39.760 1.00 91.50 239 GLU A N 1
ATOM 1945 C CA . GLU A 1 239 ? 18.793 3.837 -40.626 1.00 91.50 239 GLU A CA 1
ATOM 1946 C C . GLU A 1 239 ? 19.335 4.560 -41.860 1.00 91.50 239 GLU A C 1
ATOM 1948 O O . GLU A 1 239 ? 18.829 4.324 -42.956 1.00 91.50 239 GLU A O 1
ATOM 1953 N N . LYS A 1 240 ? 20.391 5.375 -41.726 1.00 90.38 240 LYS A N 1
ATOM 1954 C CA . LYS A 1 240 ? 21.032 6.044 -42.870 1.00 90.38 240 LYS A CA 1
ATOM 1955 C C . LYS A 1 240 ? 21.654 5.059 -43.852 1.00 90.38 240 LYS A C 1
ATOM 1957 O O . LYS A 1 240 ? 21.408 5.169 -45.052 1.00 90.38 240 LYS A O 1
ATOM 1962 N N . ILE A 1 241 ? 22.421 4.084 -43.359 1.00 88.44 241 ILE A N 1
ATOM 1963 C CA . ILE A 1 241 ? 23.026 3.047 -44.207 1.00 88.44 241 ILE A CA 1
ATOM 1964 C C . ILE A 1 241 ? 21.931 2.251 -44.918 1.00 88.44 241 ILE A C 1
ATOM 1966 O O . ILE A 1 241 ? 22.015 2.022 -46.123 1.00 88.44 241 ILE A O 1
ATOM 1970 N N . LYS A 1 242 ? 20.875 1.871 -44.194 1.00 90.44 242 LYS A N 1
ATOM 1971 C CA . LYS A 1 242 ? 19.756 1.121 -44.761 1.00 90.44 242 LYS A CA 1
ATOM 1972 C C . LYS A 1 242 ? 19.002 1.919 -45.830 1.00 90.44 242 LYS A C 1
ATOM 1974 O O . LYS A 1 242 ? 18.742 1.383 -46.902 1.00 90.44 242 LYS A O 1
ATOM 1979 N N . GLN A 1 243 ? 18.689 3.191 -45.576 1.00 90.19 243 GLN A N 1
ATOM 1980 C CA . GLN A 1 243 ? 18.026 4.069 -46.551 1.00 90.19 243 GLN A CA 1
ATOM 1981 C C . GLN A 1 243 ? 18.858 4.228 -47.826 1.00 90.19 243 GLN A C 1
ATOM 1983 O O . GLN A 1 243 ? 18.316 4.180 -48.930 1.00 90.19 243 GLN A O 1
ATOM 1988 N N . GLN A 1 244 ? 20.175 4.383 -47.686 1.00 87.31 244 GLN A N 1
ATOM 1989 C CA . GLN A 1 244 ? 21.070 4.503 -48.830 1.00 87.31 244 GLN A CA 1
ATOM 1990 C C . GLN A 1 244 ? 21.167 3.193 -49.625 1.00 87.31 244 GLN A C 1
ATOM 1992 O O . GLN A 1 244 ? 21.131 3.224 -50.852 1.00 87.31 244 GLN A O 1
ATOM 1997 N N . GLN A 1 245 ? 21.221 2.039 -48.951 1.00 87.00 245 GLN A N 1
ATOM 1998 C CA . GLN A 1 245 ? 21.186 0.728 -49.609 1.00 87.00 245 GLN A CA 1
ATOM 1999 C C . GLN A 1 245 ? 19.887 0.520 -50.394 1.00 87.00 245 GLN A C 1
ATOM 2001 O O . GLN A 1 245 ? 19.935 0.137 -51.560 1.00 87.00 245 GLN A O 1
ATOM 2006 N N . GLU A 1 246 ? 18.737 0.833 -49.792 1.00 88.31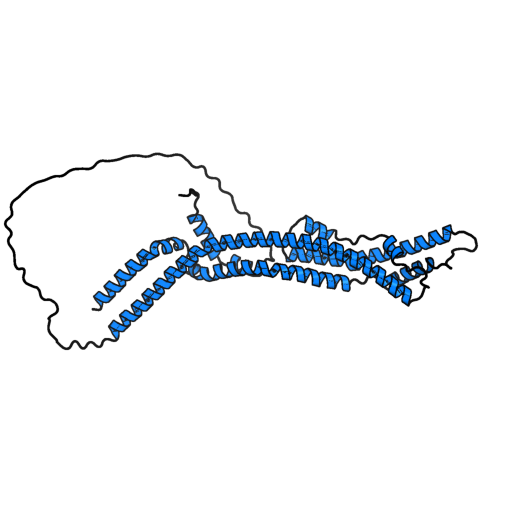 246 GLU A N 1
ATOM 2007 C CA . GLU A 1 246 ? 17.436 0.759 -50.467 1.00 88.31 246 GLU A CA 1
ATOM 2008 C C . GLU A 1 246 ? 17.384 1.686 -51.696 1.00 88.31 246 GLU A C 1
ATOM 2010 O O . GLU A 1 246 ? 16.863 1.301 -52.746 1.00 88.31 246 GLU A O 1
ATOM 2015 N N . PHE A 1 247 ? 17.963 2.888 -51.604 1.00 87.31 247 PHE A N 1
ATOM 2016 C CA . PHE A 1 247 ? 18.064 3.819 -52.729 1.00 87.31 247 PHE A CA 1
ATOM 2017 C C . PHE A 1 247 ? 18.950 3.279 -53.863 1.00 87.31 247 PHE A C 1
ATOM 2019 O O . PHE A 1 247 ? 18.556 3.322 -55.034 1.00 87.31 247 PHE A O 1
ATOM 2026 N N . ASP A 1 248 ? 20.126 2.747 -53.526 1.00 84.44 248 ASP A N 1
ATOM 2027 C CA . ASP A 1 248 ? 21.064 2.170 -54.490 1.00 84.44 248 ASP A CA 1
ATOM 2028 C C . ASP A 1 248 ? 20.456 0.940 -55.192 1.00 84.44 248 ASP A C 1
ATOM 2030 O O . ASP A 1 248 ? 20.599 0.785 -56.411 1.00 84.44 248 ASP A O 1
ATOM 2034 N N . ASP A 1 249 ? 19.711 0.105 -54.461 1.00 85.81 249 ASP A N 1
ATOM 2035 C CA . ASP A 1 249 ? 19.018 -1.071 -54.995 1.00 85.81 249 ASP A CA 1
ATOM 2036 C C . ASP A 1 249 ? 17.876 -0.687 -55.948 1.00 85.81 249 ASP A C 1
ATOM 2038 O O . ASP A 1 249 ? 17.780 -1.232 -57.054 1.00 85.81 249 ASP A O 1
ATOM 2042 N N . LEU A 1 250 ? 17.042 0.296 -55.579 1.00 87.06 250 LEU A N 1
ATOM 2043 C CA . LEU A 1 250 ? 15.980 0.822 -56.449 1.00 87.06 250 LEU A CA 1
ATOM 2044 C C . LEU A 1 250 ? 16.549 1.402 -57.746 1.00 87.06 250 LEU A C 1
ATOM 2046 O O . LEU A 1 250 ? 16.025 1.158 -58.835 1.00 87.06 250 LEU A O 1
ATOM 2050 N N . ARG A 1 251 ? 17.649 2.151 -57.650 1.00 83.50 251 ARG A N 1
ATOM 2051 C CA . ARG A 1 251 ? 18.311 2.745 -58.813 1.00 83.50 251 ARG A CA 1
ATOM 2052 C C . ARG A 1 251 ? 18.960 1.686 -59.701 1.00 83.50 251 ARG A C 1
ATOM 2054 O O . ARG A 1 251 ? 18.866 1.779 -60.924 1.00 83.50 251 ARG A O 1
ATOM 2061 N N . SER A 1 252 ? 19.585 0.670 -59.109 1.00 84.12 252 SER A N 1
ATOM 2062 C CA . SER A 1 252 ? 20.114 -0.484 -59.840 1.00 84.12 252 SER A CA 1
ATOM 2063 C C . SER A 1 252 ? 19.002 -1.221 -60.591 1.00 84.12 252 SER A C 1
ATOM 2065 O O . SER A 1 252 ? 19.174 -1.571 -61.762 1.00 84.12 252 SER A O 1
ATOM 2067 N N . LEU A 1 253 ? 17.835 -1.407 -59.966 1.00 86.56 253 LEU A N 1
ATOM 2068 C CA . LEU A 1 253 ? 16.667 -2.005 -60.610 1.00 86.56 253 LEU A CA 1
ATOM 2069 C C . LEU A 1 253 ? 16.187 -1.168 -61.804 1.00 86.56 253 LEU A C 1
ATOM 2071 O O . LEU A 1 253 ? 15.957 -1.726 -62.875 1.00 86.56 253 LEU A O 1
ATOM 2075 N N . GLU A 1 254 ? 16.105 0.155 -61.654 1.00 85.44 254 GLU A N 1
ATOM 2076 C CA . GLU A 1 254 ? 15.697 1.069 -62.730 1.00 85.44 254 GLU A CA 1
ATOM 2077 C C . GLU A 1 254 ? 16.686 1.057 -63.905 1.00 85.44 254 GLU A C 1
ATOM 2079 O O . GLU A 1 254 ? 16.290 0.920 -65.062 1.00 85.44 254 GLU A O 1
ATOM 2084 N N . VAL A 1 255 ? 17.994 1.115 -63.632 1.00 83.31 255 VAL A N 1
ATOM 2085 C CA . VAL A 1 255 ? 19.021 1.019 -64.680 1.00 83.31 255 VAL A CA 1
ATOM 2086 C C . VAL A 1 255 ? 18.946 -0.333 -65.391 1.00 83.31 255 VAL A C 1
ATOM 2088 O O . VAL A 1 255 ? 18.996 -0.383 -66.620 1.00 83.31 255 VAL A O 1
ATOM 2091 N N . ASN A 1 256 ? 18.777 -1.434 -64.654 1.00 81.69 256 ASN A N 1
ATOM 2092 C CA . ASN A 1 256 ? 18.622 -2.760 -65.252 1.00 81.69 256 ASN A CA 1
ATOM 2093 C C . ASN A 1 256 ? 17.349 -2.869 -66.096 1.00 81.69 256 ASN A C 1
ATOM 2095 O O . ASN A 1 256 ? 17.390 -3.45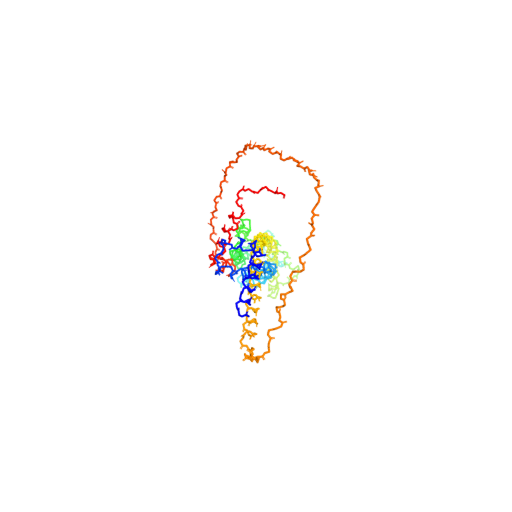4 -67.180 1.00 81.69 256 ASN A O 1
ATOM 2099 N N . LYS A 1 257 ? 16.244 -2.266 -65.654 1.00 84.12 257 LYS A N 1
ATOM 2100 C CA . LYS A 1 257 ? 14.999 -2.174 -66.418 1.00 84.12 257 LYS A CA 1
ATOM 2101 C C . LYS A 1 257 ? 15.213 -1.424 -67.734 1.00 84.12 257 LYS A C 1
ATOM 2103 O O . LYS A 1 257 ? 14.941 -1.975 -68.794 1.00 84.12 257 LYS A O 1
ATOM 2108 N N . ILE A 1 258 ? 15.830 -0.242 -67.703 1.00 81.75 258 ILE A N 1
ATOM 2109 C CA . ILE A 1 258 ? 16.163 0.534 -68.912 1.00 81.75 258 ILE A CA 1
ATOM 2110 C C . ILE A 1 258 ? 17.079 -0.268 -69.855 1.00 81.75 258 ILE A C 1
ATOM 2112 O O . ILE A 1 258 ? 16.885 -0.277 -71.068 1.00 81.75 258 ILE A O 1
ATOM 2116 N N . LEU A 1 259 ? 18.065 -0.995 -69.324 1.00 77.06 259 LEU A N 1
ATOM 2117 C CA . LEU A 1 259 ? 18.995 -1.802 -70.125 1.00 77.06 259 LEU A CA 1
ATOM 2118 C C . LEU A 1 259 ? 18.381 -3.087 -70.712 1.00 77.06 259 LEU A C 1
ATOM 2120 O O . LEU A 1 259 ? 19.003 -3.690 -71.595 1.00 77.06 259 LEU A O 1
ATOM 2124 N N . THR A 1 260 ? 17.226 -3.534 -70.211 1.00 73.88 260 THR A N 1
ATOM 2125 C CA . THR A 1 260 ? 16.540 -4.768 -70.640 1.00 73.88 260 THR A CA 1
ATOM 2126 C C . THR A 1 260 ? 15.271 -4.503 -71.451 1.00 73.88 260 THR A C 1
ATOM 2128 O O . THR A 1 260 ? 14.960 -5.300 -72.333 1.00 73.88 260 THR A O 1
ATOM 2131 N N . GLU A 1 261 ? 14.584 -3.382 -71.220 1.00 64.69 261 GLU A N 1
ATOM 2132 C CA . GLU A 1 261 ? 13.349 -2.993 -71.916 1.00 64.69 261 GLU A CA 1
ATOM 2133 C C . GLU A 1 261 ? 13.580 -2.180 -73.202 1.00 64.69 261 GLU A C 1
ATOM 2135 O O . GLU A 1 261 ? 12.640 -2.013 -73.975 1.00 64.69 261 GLU A O 1
ATOM 2140 N N . ILE A 1 262 ? 14.803 -1.712 -73.495 1.00 53.12 262 ILE A N 1
ATOM 2141 C CA . ILE A 1 262 ? 15.121 -1.136 -74.814 1.00 53.12 262 ILE A CA 1
ATOM 2142 C C . ILE A 1 262 ? 15.272 -2.288 -75.824 1.00 53.12 262 ILE A C 1
ATOM 2144 O O . ILE A 1 262 ? 16.263 -3.027 -75.755 1.00 53.12 262 ILE A O 1
ATOM 2148 N N . PRO A 1 263 ? 14.358 -2.450 -76.803 1.00 45.38 263 PRO A N 1
ATOM 2149 C CA . PRO A 1 263 ? 14.583 -3.380 -77.892 1.00 45.38 263 PRO A CA 1
ATOM 2150 C C . PRO A 1 263 ? 15.779 -2.860 -78.683 1.00 45.38 263 PRO A C 1
ATOM 2152 O O . PRO A 1 263 ? 15.809 -1.703 -79.105 1.00 45.38 263 PRO A O 1
ATOM 2155 N N . VAL A 1 264 ? 16.772 -3.718 -78.899 1.00 48.28 264 VAL A N 1
ATOM 2156 C CA . VAL A 1 264 ? 17.862 -3.457 -79.837 1.00 48.28 264 VAL A CA 1
ATOM 2157 C C . VAL A 1 264 ? 17.266 -3.385 -81.243 1.00 48.28 264 VAL A C 1
ATOM 2159 O O . VAL A 1 264 ? 17.244 -4.359 -81.985 1.00 48.28 264 VAL A O 1
ATOM 2162 N N . GLN A 1 265 ? 16.781 -2.211 -81.619 1.00 41.78 265 GLN A N 1
ATOM 2163 C CA . GLN A 1 265 ? 16.754 -1.764 -82.999 1.00 41.78 265 GLN A CA 1
ATOM 2164 C C . GLN A 1 265 ? 17.939 -0.819 -83.161 1.00 41.78 265 GLN A C 1
ATOM 2166 O O . GLN A 1 265 ? 17.798 0.396 -83.242 1.00 41.78 265 GLN A O 1
ATOM 2171 N N . LEU A 1 266 ? 19.142 -1.402 -83.221 1.00 41.34 266 LEU A N 1
ATOM 2172 C CA . LEU A 1 266 ? 20.193 -0.795 -84.030 1.00 41.34 266 LEU A CA 1
ATOM 2173 C C . LEU A 1 266 ? 19.733 -0.915 -85.488 1.00 41.34 266 LEU A C 1
ATOM 2175 O O . LEU A 1 266 ? 20.103 -1.842 -86.204 1.00 41.34 266 LEU A O 1
ATOM 2179 N N . THR A 1 267 ? 18.892 0.013 -85.932 1.00 37.47 267 THR A N 1
ATOM 2180 C CA . THR A 1 267 ? 18.866 0.348 -87.348 1.00 37.47 267 THR A CA 1
ATOM 2181 C C . THR A 1 267 ? 20.139 1.126 -87.622 1.00 37.47 267 THR A C 1
ATOM 2183 O O . THR A 1 267 ? 20.411 2.134 -86.975 1.00 37.47 267 THR A O 1
ATOM 2186 N N . SER A 1 268 ? 20.926 0.613 -88.557 1.00 45.84 268 SER A N 1
ATOM 2187 C CA . SER A 1 268 ? 22.097 1.236 -89.156 1.00 45.84 268 SER A CA 1
ATOM 2188 C C . SER A 1 268 ? 21.860 2.714 -89.497 1.00 45.84 268 SER A C 1
ATOM 2190 O O . SER A 1 268 ? 21.425 3.046 -90.598 1.00 45.84 268 SER A O 1
ATOM 2192 N N . ALA A 1 269 ? 22.179 3.605 -88.568 1.00 35.78 269 ALA A N 1
ATOM 2193 C CA . ALA A 1 269 ? 22.363 5.019 -88.832 1.00 35.78 269 ALA A CA 1
ATOM 2194 C C . ALA A 1 269 ? 23.779 5.368 -88.373 1.00 35.78 269 ALA A C 1
ATOM 2196 O O . ALA A 1 269 ? 24.088 5.373 -87.185 1.00 35.78 269 ALA A O 1
ATOM 2197 N N . LYS A 1 270 ? 24.643 5.504 -89.379 1.00 38.06 270 LYS A N 1
ATOM 2198 C CA . LYS A 1 270 ? 25.983 6.097 -89.384 1.00 38.06 270 LYS A CA 1
ATOM 2199 C C . LYS A 1 270 ? 26.396 6.849 -88.108 1.00 38.06 270 LYS A C 1
ATOM 2201 O O . LYS A 1 270 ? 25.801 7.847 -87.730 1.00 38.06 270 LYS A O 1
ATOM 2206 N N . SER A 1 271 ? 27.471 6.358 -87.498 1.00 43.31 271 SER A N 1
ATOM 2207 C CA . SER A 1 271 ? 28.738 7.083 -87.309 1.00 43.31 271 SER A CA 1
ATOM 2208 C C . SER A 1 271 ? 28.745 8.614 -87.502 1.00 43.31 271 SER A C 1
ATOM 2210 O O . SER A 1 271 ? 29.390 9.069 -88.436 1.00 43.31 271 SER A O 1
ATOM 2212 N N . ASP A 1 272 ? 28.127 9.394 -86.611 1.00 40.25 272 ASP A N 1
ATOM 2213 C CA . ASP A 1 272 ? 28.297 10.866 -86.587 1.00 40.25 272 ASP A CA 1
ATOM 2214 C C . ASP A 1 272 ? 28.477 11.451 -85.164 1.00 40.25 272 ASP A C 1
ATOM 2216 O O . ASP A 1 272 ? 28.275 12.639 -84.947 1.00 40.25 272 ASP A O 1
ATOM 2220 N N . PHE A 1 273 ? 28.875 10.651 -84.162 1.00 41.00 273 PHE A N 1
ATOM 2221 C CA . PHE A 1 273 ? 29.082 11.156 -82.783 1.00 41.00 273 PHE A CA 1
ATOM 2222 C C . PHE A 1 273 ? 30.552 11.307 -82.353 1.00 41.00 273 PHE A C 1
ATOM 2224 O O . PHE A 1 273 ? 30.825 11.819 -81.272 1.00 41.00 273 PHE A O 1
ATOM 2231 N N . PHE A 1 274 ? 31.504 10.892 -83.192 1.00 39.16 274 PHE A N 1
ATOM 2232 C CA . PHE A 1 274 ? 32.932 11.150 -82.995 1.00 39.16 274 PHE A CA 1
ATOM 2233 C C . PHE A 1 274 ? 33.459 11.885 -84.228 1.00 39.16 274 PHE A C 1
ATOM 2235 O O . PHE A 1 274 ? 33.889 11.256 -85.193 1.00 39.16 274 PHE A O 1
ATOM 2242 N N . HIS A 1 275 ? 33.390 13.213 -84.223 1.00 38.72 275 HIS A N 1
ATOM 2243 C CA . HIS A 1 275 ? 34.249 14.007 -85.093 1.00 38.72 275 HIS A CA 1
ATOM 2244 C C . HIS A 1 275 ? 35.585 14.181 -84.376 1.00 38.72 275 HIS A C 1
ATOM 2246 O O . HIS A 1 275 ? 35.676 14.852 -83.351 1.00 38.72 275 HIS A O 1
ATOM 2252 N N . SER A 1 276 ? 36.613 13.512 -84.896 1.00 41.62 276 SER A N 1
ATOM 2253 C CA . SER A 1 276 ? 37.985 13.976 -84.751 1.00 41.62 276 SER A CA 1
ATOM 2254 C C . SER A 1 276 ? 38.097 15.247 -85.586 1.00 41.62 276 SER A C 1
ATOM 2256 O O . SER A 1 276 ? 38.206 15.162 -86.809 1.00 41.62 276 SER A O 1
ATOM 2258 N N . GLU A 1 277 ? 37.994 16.414 -84.957 1.00 33.94 277 GLU A N 1
ATOM 2259 C CA . GLU A 1 277 ? 38.504 17.621 -85.600 1.00 33.94 277 GLU A CA 1
ATOM 2260 C C . GLU A 1 277 ? 40.026 17.491 -85.641 1.00 33.94 277 GLU A C 1
ATOM 2262 O O . GLU A 1 277 ? 40.682 17.287 -84.618 1.00 33.94 277 GLU A O 1
ATOM 2267 N N . GLU A 1 278 ? 40.551 17.474 -86.863 1.00 32.72 278 GLU A N 1
ATOM 2268 C CA . GLU A 1 278 ? 41.975 17.495 -87.148 1.00 32.72 278 GLU A CA 1
ATOM 2269 C C . GLU A 1 278 ? 42.601 18.723 -86.476 1.00 32.72 278 GLU A C 1
ATOM 2271 O O . GLU A 1 278 ? 42.066 19.829 -86.526 1.00 32.72 278 GLU A O 1
ATOM 2276 N N . GLU A 1 279 ? 43.728 18.499 -85.807 1.00 34.34 279 GLU A N 1
ATOM 2277 C CA . GLU A 1 279 ? 44.534 19.537 -85.181 1.00 34.34 279 GLU A CA 1
ATOM 2278 C C . GLU A 1 279 ? 44.996 20.563 -86.228 1.00 34.34 279 GLU A C 1
ATOM 2280 O O . GLU A 1 279 ? 45.898 20.288 -87.023 1.00 34.34 279 GLU A O 1
ATOM 2285 N N . ASP A 1 280 ? 44.463 21.785 -86.173 1.00 29.30 280 ASP A N 1
ATOM 2286 C CA . ASP A 1 280 ? 45.163 22.941 -86.728 1.00 29.30 280 ASP A CA 1
ATOM 2287 C C . ASP A 1 280 ? 46.342 23.277 -85.804 1.00 29.30 280 ASP A C 1
ATOM 2289 O O . ASP A 1 280 ? 46.236 23.939 -84.768 1.00 29.30 280 ASP A O 1
ATOM 2293 N N . MET A 1 281 ? 47.500 22.753 -86.192 1.00 31.58 281 MET A N 1
ATOM 2294 C CA . MET A 1 281 ? 48.794 22.968 -85.563 1.00 31.58 281 MET A CA 1
ATOM 2295 C C . MET A 1 281 ? 49.199 24.452 -85.677 1.00 31.58 281 MET A C 1
ATOM 2297 O O . MET A 1 281 ? 49.769 24.884 -86.679 1.00 31.58 281 MET A O 1
ATOM 2301 N N . VAL A 1 282 ? 48.956 25.253 -84.634 1.00 34.03 282 VAL A N 1
ATOM 2302 C CA . VAL A 1 282 ? 49.539 26.602 -84.517 1.00 34.03 282 VAL A CA 1
ATOM 2303 C C . VAL A 1 282 ? 50.939 26.487 -83.913 1.00 34.03 282 VAL A C 1
ATOM 2305 O O . VAL A 1 282 ? 51.121 26.382 -82.701 1.00 34.03 282 VAL A O 1
ATOM 2308 N N . ILE A 1 283 ? 51.956 26.516 -84.775 1.00 39.34 283 ILE A N 1
ATOM 2309 C CA . ILE A 1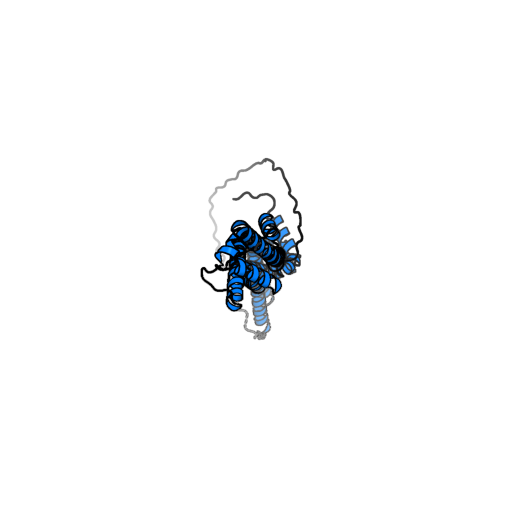 283 ? 53.362 26.632 -84.372 1.00 39.34 283 ILE A CA 1
ATOM 2310 C C . ILE A 1 283 ? 53.594 28.046 -83.824 1.00 39.34 283 ILE A C 1
ATOM 2312 O O . ILE A 1 283 ? 53.773 28.992 -84.591 1.00 39.34 283 ILE A O 1
ATOM 2316 N N . ILE A 1 284 ? 53.658 28.195 -82.500 1.00 39.16 284 ILE A N 1
ATOM 2317 C CA . ILE A 1 284 ? 54.223 29.393 -81.867 1.00 39.16 284 ILE A CA 1
ATOM 2318 C C . ILE A 1 284 ? 55.693 29.098 -81.550 1.00 39.16 284 ILE A C 1
ATOM 2320 O O . ILE A 1 284 ? 56.016 28.375 -80.611 1.00 39.16 284 ILE A O 1
ATOM 2324 N N . ARG A 1 285 ? 56.600 29.642 -82.373 1.00 30.55 285 ARG A N 1
ATOM 2325 C CA . ARG A 1 285 ? 58.033 29.730 -82.052 1.00 30.55 285 ARG A CA 1
ATOM 2326 C C . ARG A 1 285 ? 58.214 30.759 -80.934 1.00 30.55 285 ARG A C 1
ATOM 2328 O O . ARG A 1 285 ? 57.750 31.887 -81.071 1.00 30.55 285 ARG A O 1
ATOM 2335 N N . GLY A 1 286 ? 58.844 30.334 -79.842 1.00 31.61 286 GLY A N 1
ATOM 2336 C CA . GLY A 1 286 ? 58.920 31.084 -78.591 1.00 31.61 286 GLY A CA 1
ATOM 2337 C C . GLY A 1 286 ? 59.921 32.234 -78.560 1.00 31.61 286 GLY A C 1
ATOM 2338 O O . GLY A 1 286 ? 60.707 32.423 -79.485 1.00 31.61 286 GLY A O 1
ATOM 2339 N N . THR A 1 287 ? 59.909 32.930 -77.426 1.00 29.55 287 THR A N 1
ATOM 2340 C CA . THR A 1 287 ? 61.067 33.610 -76.839 1.00 29.55 287 THR A CA 1
ATOM 2341 C C . THR A 1 287 ? 60.943 33.568 -75.321 1.00 29.55 287 THR A C 1
ATOM 2343 O O . THR A 1 287 ? 59.873 33.828 -74.771 1.00 29.55 287 THR A O 1
ATOM 2346 N N . ASP A 1 288 ? 62.060 33.215 -74.700 1.00 31.69 288 ASP A N 1
ATOM 2347 C CA . ASP A 1 288 ? 62.327 33.052 -73.276 1.00 31.69 288 ASP A CA 1
ATOM 2348 C C . ASP A 1 288 ? 61.939 34.256 -72.406 1.00 31.69 288 ASP A C 1
ATOM 2350 O O . ASP A 1 288 ? 62.022 35.399 -72.854 1.00 31.69 288 ASP A O 1
ATOM 2354 N N . THR A 1 289 ? 61.628 34.011 -71.127 1.00 30.48 289 THR A N 1
ATOM 2355 C CA . THR A 1 289 ? 62.410 34.562 -69.994 1.00 30.48 289 THR A CA 1
ATOM 2356 C C . THR A 1 289 ? 61.928 34.040 -68.630 1.00 30.48 289 THR A C 1
ATOM 2358 O O . THR A 1 289 ? 60.781 34.245 -68.255 1.00 30.48 289 THR A O 1
ATOM 2361 N N . ASN A 1 290 ? 62.866 33.378 -67.936 1.00 28.88 290 ASN A N 1
ATOM 2362 C CA . ASN A 1 290 ? 63.231 33.442 -66.507 1.00 28.88 290 ASN A CA 1
ATOM 2363 C C . ASN A 1 290 ? 62.165 33.353 -65.398 1.00 28.88 290 ASN A C 1
ATOM 2365 O O . ASN A 1 290 ? 61.214 34.120 -65.364 1.00 28.88 290 ASN A O 1
ATOM 2369 N N . GLU A 1 291 ? 62.274 32.330 -64.532 1.00 28.53 291 GLU A N 1
ATOM 2370 C CA . GLU A 1 291 ? 62.923 32.344 -63.186 1.00 28.53 291 GLU A CA 1
ATOM 2371 C C . GLU A 1 291 ? 62.033 33.073 -62.155 1.00 28.53 291 GLU A C 1
ATOM 2373 O O . GLU A 1 291 ? 61.632 34.204 -62.365 1.00 28.53 291 GLU A O 1
ATOM 2378 N N . GLU A 1 292 ? 61.574 32.454 -61.065 1.00 28.67 292 GLU A N 1
ATOM 2379 C CA . GLU A 1 292 ? 62.397 32.055 -59.920 1.00 28.67 292 GLU A CA 1
ATOM 2380 C C . GLU A 1 292 ? 61.726 30.964 -59.052 1.00 28.67 292 GLU A C 1
ATOM 2382 O O . GLU A 1 292 ? 60.517 30.945 -58.819 1.00 28.67 292 GLU A O 1
ATOM 2387 N N . GLN A 1 293 ? 62.581 30.067 -58.557 1.00 27.09 293 GLN A N 1
ATOM 2388 C CA . GLN A 1 293 ? 62.415 29.163 -57.408 1.00 27.09 293 GLN A CA 1
ATOM 2389 C C . GLN A 1 293 ? 62.448 30.002 -56.092 1.00 27.09 293 GLN A C 1
ATOM 2391 O O . GLN A 1 293 ? 62.710 31.194 -56.156 1.00 27.09 293 GLN A O 1
ATOM 2396 N N . VAL A 1 294 ? 62.222 29.572 -54.842 1.00 29.92 294 VAL A N 1
ATOM 2397 C CA . VAL A 1 294 ? 62.789 28.500 -53.980 1.00 29.92 294 VAL A CA 1
ATOM 2398 C C . VAL A 1 294 ? 62.113 28.681 -52.550 1.00 29.92 294 VAL A C 1
ATOM 2400 O O . VAL A 1 294 ? 61.301 29.595 -52.414 1.00 29.92 294 VAL A O 1
ATOM 2403 N N . PRO A 1 295 ? 62.477 28.019 -51.415 1.00 35.59 295 PRO A N 1
ATOM 2404 C CA . PRO A 1 295 ? 62.143 26.667 -50.911 1.00 35.59 295 PRO A CA 1
ATOM 2405 C C . PRO A 1 295 ? 61.583 26.557 -49.442 1.00 35.59 295 PRO A C 1
ATOM 2407 O O . PRO A 1 295 ? 61.605 27.493 -48.652 1.00 35.59 295 PRO A O 1
ATOM 2410 N N . VAL A 1 296 ? 61.146 25.331 -49.100 1.00 29.80 296 VAL A N 1
ATOM 2411 C CA . VAL A 1 296 ? 61.415 24.422 -47.935 1.00 29.80 296 VAL A CA 1
ATOM 2412 C C . VAL A 1 296 ? 62.122 24.905 -46.637 1.00 29.80 296 VAL A C 1
ATOM 2414 O O . VAL A 1 296 ? 63.211 25.463 -46.724 1.00 29.80 296 VAL A O 1
ATOM 2417 N N . SER A 1 297 ? 61.609 24.478 -45.456 1.00 27.98 297 SER A N 1
ATOM 2418 C CA . SER A 1 297 ? 62.312 23.718 -44.360 1.00 27.98 297 SER A CA 1
ATOM 2419 C C . SER A 1 297 ? 61.371 23.444 -43.147 1.00 27.98 297 SER A C 1
ATOM 2421 O O . SER A 1 297 ? 60.593 24.318 -42.781 1.00 27.98 297 SER A O 1
ATOM 2423 N N . GLU A 1 298 ? 61.118 22.183 -42.732 1.00 30.16 298 GLU A N 1
ATOM 2424 C CA . GLU A 1 298 ? 61.768 21.339 -41.672 1.00 30.16 298 GLU A CA 1
ATOM 2425 C C . GLU A 1 298 ? 61.623 21.867 -40.218 1.00 30.16 298 GLU A C 1
ATOM 2427 O O . GLU A 1 298 ? 61.728 23.065 -40.011 1.00 30.16 298 GLU A O 1
ATOM 2432 N N . ALA A 1 299 ? 61.489 21.114 -39.110 1.00 27.80 299 ALA 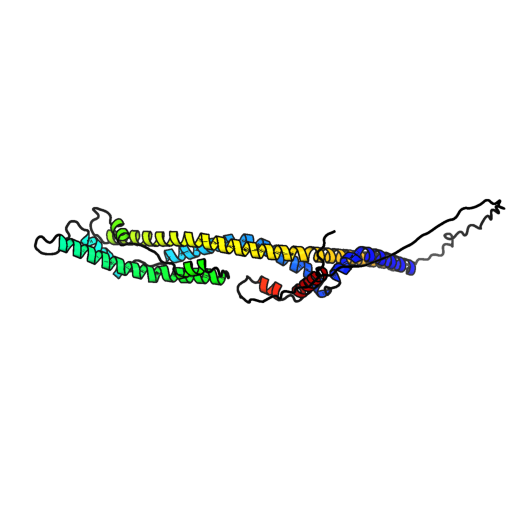A N 1
ATOM 2433 C CA . ALA A 1 299 ? 61.155 19.730 -38.719 1.00 27.80 299 ALA A CA 1
ATOM 2434 C C . ALA A 1 299 ? 61.172 19.661 -37.151 1.00 27.80 299 ALA A C 1
ATOM 2436 O O . ALA A 1 299 ? 61.737 20.559 -36.528 1.00 27.80 299 ALA A O 1
ATOM 2437 N N . ASN A 1 300 ? 60.686 18.546 -36.556 1.00 28.16 300 ASN A N 1
ATOM 2438 C CA . ASN A 1 300 ? 61.025 17.966 -35.217 1.00 28.16 300 ASN A CA 1
ATOM 2439 C C . ASN A 1 300 ? 60.419 18.598 -33.926 1.00 28.16 300 ASN A C 1
ATOM 2441 O O . ASN A 1 300 ? 60.216 19.801 -33.883 1.00 28.16 300 ASN A O 1
ATOM 2445 N N . THR A 1 301 ? 60.158 17.935 -32.777 1.00 27.36 301 THR A N 1
ATOM 2446 C CA . THR A 1 301 ? 60.142 16.533 -32.268 1.00 27.36 301 THR A CA 1
ATOM 2447 C C . THR A 1 301 ? 59.667 16.568 -30.783 1.00 27.36 301 THR A C 1
ATOM 2449 O O . THR A 1 301 ? 60.223 17.360 -30.037 1.00 27.36 301 THR A O 1
ATOM 2452 N N . VAL A 1 302 ? 58.646 15.766 -30.399 1.00 29.44 302 VAL A N 1
ATOM 2453 C CA . VAL A 1 302 ? 58.526 14.770 -29.272 1.00 29.44 302 VAL A CA 1
ATOM 2454 C C . VAL A 1 302 ? 59.027 15.182 -27.847 1.00 29.44 302 VAL A C 1
ATOM 2456 O O . VAL A 1 302 ? 60.099 15.753 -27.736 1.00 29.44 302 VAL A O 1
ATOM 2459 N N . GLU A 1 303 ? 58.348 14.988 -26.691 1.00 30.14 303 GLU A N 1
ATOM 2460 C CA . GLU A 1 303 ? 57.960 13.748 -25.945 1.00 30.14 303 GLU A CA 1
ATOM 2461 C C . GLU A 1 303 ? 57.248 14.125 -24.576 1.00 30.14 303 GLU A C 1
ATOM 2463 O O . GLU A 1 303 ? 56.924 15.302 -24.414 1.00 30.14 303 GLU A O 1
ATOM 2468 N N . PRO A 1 304 ? 56.940 13.227 -23.594 1.00 34.41 304 PRO A N 1
ATOM 2469 C CA . PRO A 1 304 ? 55.584 12.827 -23.155 1.00 34.41 304 PRO A CA 1
ATOM 2470 C C . PRO A 1 304 ? 55.281 13.138 -21.658 1.00 34.41 304 PRO A C 1
ATOM 2472 O O . PRO A 1 304 ? 56.086 13.798 -21.015 1.00 34.41 304 PRO A O 1
ATOM 2475 N N . LEU A 1 305 ? 54.166 12.637 -21.081 1.00 24.12 305 LEU A N 1
ATOM 2476 C CA . LEU A 1 305 ? 54.056 12.222 -19.657 1.00 24.12 305 LEU A CA 1
ATOM 2477 C C . LEU A 1 305 ? 52.751 11.425 -19.357 1.00 24.12 305 LEU A C 1
ATOM 2479 O O . LEU A 1 305 ? 51.647 11.892 -19.619 1.00 24.12 305 LEU A O 1
ATOM 2483 N N . GLU A 1 306 ? 52.991 10.218 -18.839 1.00 27.98 306 GLU A N 1
ATOM 2484 C CA . GLU A 1 306 ? 52.251 9.166 -18.096 1.00 27.98 306 GLU A CA 1
ATOM 2485 C C . GLU A 1 306 ? 50.786 9.354 -17.607 1.00 27.98 306 GLU A C 1
ATOM 2487 O O . GLU A 1 306 ? 50.427 10.375 -17.027 1.00 27.98 306 GLU A O 1
ATOM 2492 N N . GLU A 1 307 ? 49.983 8.275 -17.717 1.00 26.16 307 GLU A N 1
ATOM 2493 C CA . GLU A 1 307 ? 48.701 8.051 -17.011 1.00 26.16 307 GLU A CA 1
ATOM 2494 C C . GLU A 1 307 ? 48.685 6.675 -16.303 1.00 26.16 307 GLU A C 1
ATOM 2496 O O . GLU A 1 307 ? 48.983 5.643 -16.908 1.00 26.16 307 GLU A O 1
ATOM 2501 N N . GLU A 1 308 ? 48.317 6.679 -15.015 1.00 25.86 308 GLU A N 1
ATOM 2502 C CA . GLU A 1 308 ? 48.009 5.511 -14.174 1.00 25.86 308 GLU A CA 1
ATOM 2503 C C . GLU A 1 308 ? 46.544 5.065 -14.354 1.00 25.86 308 GLU A C 1
ATOM 2505 O O . GLU A 1 308 ? 45.618 5.876 -14.363 1.00 25.86 308 GLU A O 1
ATOM 2510 N N . THR A 1 309 ? 46.331 3.751 -14.436 1.00 26.55 309 THR A N 1
ATOM 2511 C CA . THR A 1 309 ? 45.030 3.074 -14.567 1.00 26.55 309 THR A CA 1
ATOM 2512 C C . THR A 1 309 ? 44.484 2.598 -13.220 1.00 26.55 309 THR A C 1
ATOM 2514 O O . THR A 1 309 ? 45.226 1.984 -12.454 1.00 26.55 309 THR A O 1
ATOM 2517 N N . VAL A 1 310 ? 43.172 2.735 -12.987 1.00 24.38 310 VAL A N 1
ATOM 2518 C CA . VAL A 1 310 ? 42.443 1.947 -11.972 1.00 24.38 310 VAL A CA 1
ATOM 2519 C C . VAL A 1 310 ? 41.102 1.467 -12.544 1.00 24.38 310 VAL A C 1
ATOM 2521 O O . VAL A 1 310 ? 40.231 2.269 -12.877 1.00 24.38 310 VAL A O 1
ATOM 2524 N N . GLU A 1 311 ? 40.959 0.145 -12.659 1.00 30.84 311 GLU A N 1
ATOM 2525 C CA . GLU A 1 311 ? 39.723 -0.583 -12.976 1.00 30.84 311 GLU A CA 1
ATOM 2526 C C . GLU A 1 311 ? 38.768 -0.623 -11.770 1.00 30.84 311 GLU A C 1
ATOM 2528 O O . GLU A 1 311 ? 39.203 -0.660 -10.620 1.00 30.84 311 GLU A O 1
ATOM 2533 N N . SER A 1 312 ? 37.455 -0.700 -12.021 1.00 24.14 312 SER A N 1
ATOM 2534 C CA . SER A 1 312 ? 36.510 -1.217 -11.020 1.00 24.14 312 SER A CA 1
ATOM 2535 C C . SER A 1 312 ? 35.445 -2.109 -11.657 1.00 24.14 312 SER A C 1
ATOM 2537 O O . SER A 1 312 ? 34.821 -1.760 -12.660 1.00 24.14 312 SER A O 1
ATOM 2539 N N . GLU A 1 313 ? 35.305 -3.290 -11.058 1.00 25.62 313 GLU A N 1
ATOM 2540 C CA . GLU A 1 313 ? 34.456 -4.414 -11.442 1.00 25.62 313 GLU A CA 1
ATOM 2541 C C . GLU A 1 313 ? 32.970 -4.193 -11.104 1.00 25.62 313 GLU A C 1
ATOM 2543 O O . GLU A 1 313 ? 32.606 -3.480 -10.168 1.00 25.62 313 GLU A O 1
ATOM 2548 N N . PHE A 1 314 ? 32.102 -4.851 -11.877 1.00 25.06 314 PHE A N 1
ATOM 2549 C CA . PHE A 1 314 ? 30.643 -4.827 -11.766 1.00 25.06 314 PHE A CA 1
ATOM 2550 C C . PHE A 1 314 ? 30.146 -6.071 -11.002 1.00 25.06 314 PHE A C 1
ATOM 2552 O O . PHE A 1 314 ? 30.298 -7.189 -11.492 1.00 25.06 314 PHE A O 1
ATOM 2559 N N . GLU A 1 315 ? 29.487 -5.894 -9.852 1.00 25.03 315 GLU A N 1
ATOM 2560 C CA . GLU A 1 315 ? 28.740 -6.966 -9.172 1.00 25.03 315 GLU A CA 1
ATOM 2561 C C . GLU A 1 315 ? 27.257 -6.989 -9.592 1.00 25.03 315 GLU A C 1
ATOM 2563 O O . GLU A 1 315 ? 26.578 -5.963 -9.687 1.00 25.03 315 GLU A O 1
ATOM 2568 N N . VAL A 1 316 ? 26.750 -8.200 -9.845 1.00 28.11 316 VAL A N 1
ATOM 2569 C CA . VAL A 1 316 ? 25.404 -8.518 -10.349 1.00 28.11 316 VAL A CA 1
ATOM 2570 C C . VAL A 1 316 ? 24.480 -8.902 -9.187 1.00 28.11 316 VAL A C 1
ATOM 2572 O O . VAL A 1 316 ? 24.828 -9.755 -8.377 1.00 28.11 316 VAL A O 1
ATOM 2575 N N . SER A 1 317 ? 23.267 -8.334 -9.130 1.00 27.08 317 SER A N 1
ATOM 2576 C CA . SER A 1 317 ? 22.221 -8.728 -8.170 1.00 27.08 317 SER A CA 1
ATOM 2577 C C . SER A 1 317 ? 20.907 -9.088 -8.878 1.00 27.08 317 SER A C 1
ATOM 2579 O O . SER A 1 317 ? 20.347 -8.289 -9.635 1.00 27.08 317 SER A O 1
ATOM 2581 N N . ASP A 1 318 ? 20.424 -10.309 -8.628 1.00 31.19 318 ASP A N 1
ATOM 2582 C CA . ASP A 1 318 ? 19.198 -10.902 -9.169 1.00 31.19 318 ASP A CA 1
ATOM 2583 C C . ASP A 1 318 ? 17.973 -10.617 -8.280 1.00 31.19 318 ASP A C 1
ATOM 2585 O O . ASP A 1 318 ? 17.935 -11.001 -7.112 1.00 31.19 318 ASP A O 1
ATOM 2589 N N . ASN A 1 319 ? 16.920 -10.006 -8.840 1.00 36.94 319 ASN A N 1
ATOM 2590 C CA . ASN A 1 319 ? 15.599 -9.928 -8.199 1.00 36.94 319 ASN A CA 1
ATOM 2591 C C . ASN A 1 319 ? 14.456 -10.038 -9.244 1.00 36.94 319 ASN A C 1
ATOM 2593 O O . ASN A 1 319 ? 14.447 -9.263 -10.209 1.00 36.94 319 ASN A O 1
ATOM 2597 N N . PRO A 1 320 ? 13.492 -10.975 -9.100 1.00 35.38 320 PRO A N 1
ATOM 2598 C CA . PRO A 1 320 ? 12.490 -11.270 -10.122 1.00 35.38 320 PRO A CA 1
ATOM 2599 C C . PRO A 1 320 ? 11.115 -10.646 -9.821 1.00 35.38 320 PRO A C 1
ATOM 2601 O O . PRO A 1 320 ? 10.200 -11.362 -9.443 1.00 35.38 320 PRO A O 1
ATOM 2604 N N . GLN A 1 321 ? 10.940 -9.337 -10.024 1.00 36.16 321 GLN A N 1
ATOM 2605 C CA . GLN A 1 321 ? 9.647 -8.691 -10.356 1.00 36.16 321 GLN A CA 1
ATOM 2606 C C . GLN A 1 321 ? 9.919 -7.258 -10.863 1.00 36.16 321 GLN A C 1
ATOM 2608 O O . GLN A 1 321 ? 9.555 -6.260 -10.247 1.00 36.16 321 GLN A O 1
ATOM 2613 N N . VAL A 1 322 ? 10.613 -7.149 -11.996 1.00 35.62 322 VAL A N 1
ATOM 2614 C CA . VAL A 1 322 ? 10.566 -5.944 -12.838 1.00 35.62 322 VAL A CA 1
ATOM 2615 C C . VAL A 1 322 ? 9.704 -6.347 -14.032 1.00 35.62 322 VAL A C 1
ATOM 2617 O O . VAL A 1 322 ? 10.034 -7.371 -14.644 1.00 35.62 322 VAL A O 1
ATOM 2620 N N . PRO A 1 323 ? 8.588 -5.653 -14.322 1.00 35.22 323 PRO A N 1
ATOM 2621 C CA . PRO A 1 323 ? 7.590 -6.113 -15.282 1.00 35.22 323 PRO A CA 1
ATOM 2622 C C . PRO A 1 323 ? 8.273 -6.489 -16.596 1.00 35.22 323 PRO A C 1
ATOM 2624 O O . PRO A 1 323 ? 9.139 -5.746 -17.043 1.00 35.22 323 PRO A O 1
ATOM 2627 N N . VAL A 1 324 ? 7.930 -7.684 -17.102 1.00 37.19 324 VAL A N 1
ATOM 2628 C CA . VAL A 1 324 ? 8.091 -8.361 -18.419 1.00 37.19 324 VAL A CA 1
ATOM 2629 C C . VAL A 1 324 ? 9.202 -7.905 -19.403 1.00 37.19 324 VAL A C 1
ATOM 2631 O O . VAL A 1 324 ? 9.734 -8.726 -20.147 1.00 37.19 324 VAL A O 1
ATOM 2634 N N . TYR A 1 325 ? 9.627 -6.651 -19.398 1.00 39.69 325 TYR A N 1
ATOM 2635 C CA . TYR A 1 325 ? 10.642 -6.038 -20.249 1.00 39.69 325 TYR A CA 1
ATOM 2636 C C . TYR A 1 325 ? 12.077 -6.296 -19.807 1.00 39.69 325 TYR A C 1
ATOM 2638 O O . TYR A 1 325 ? 12.941 -6.439 -20.669 1.00 39.69 325 TYR A O 1
ATOM 2646 N N . THR A 1 326 ? 12.355 -6.477 -18.507 1.00 36.56 326 THR A N 1
ATOM 2647 C CA . THR A 1 326 ? 13.693 -6.968 -18.124 1.00 36.56 326 THR A CA 1
ATOM 2648 C C . THR A 1 326 ? 13.952 -8.349 -18.703 1.00 36.56 326 THR A C 1
ATOM 2650 O O . THR A 1 326 ? 15.081 -8.632 -19.059 1.00 36.56 326 THR A O 1
ATOM 2653 N N . ALA A 1 327 ? 12.930 -9.181 -18.915 1.00 36.12 327 ALA A N 1
ATOM 2654 C CA . ALA A 1 327 ? 13.104 -10.463 -19.590 1.00 36.12 327 ALA A CA 1
ATOM 2655 C C . ALA A 1 327 ? 13.369 -10.330 -21.104 1.00 36.12 327 ALA A C 1
ATOM 2657 O O . ALA A 1 327 ? 13.922 -11.263 -21.679 1.00 36.12 327 ALA A O 1
ATOM 2658 N N . ARG A 1 328 ? 13.010 -9.208 -21.751 1.00 36.81 328 ARG A N 1
ATOM 2659 C CA . ARG A 1 328 ? 13.360 -8.915 -23.157 1.00 36.81 328 ARG A CA 1
ATOM 2660 C C . ARG A 1 328 ? 14.736 -8.259 -23.283 1.00 36.81 328 ARG A C 1
ATOM 2662 O O . ARG A 1 328 ? 15.538 -8.720 -24.084 1.00 36.81 328 ARG A O 1
ATOM 2669 N N . LEU A 1 329 ? 15.052 -7.285 -22.428 1.00 41.31 329 LEU A N 1
ATOM 2670 C CA . LEU A 1 329 ? 16.362 -6.622 -22.392 1.00 41.31 329 LEU A CA 1
ATOM 2671 C C . LEU A 1 329 ? 17.477 -7.553 -21.867 1.00 41.31 329 LEU A C 1
ATOM 2673 O O . LEU A 1 329 ? 18.588 -7.517 -22.380 1.00 41.31 329 LEU A O 1
ATOM 2677 N N . LYS A 1 330 ? 17.186 -8.458 -20.914 1.00 42.03 330 LYS A N 1
ATOM 2678 C CA . LYS A 1 330 ? 18.135 -9.486 -20.423 1.00 42.03 330 LYS A CA 1
ATOM 2679 C C . LYS A 1 330 ? 18.387 -10.624 -21.425 1.00 42.03 330 LYS A C 1
ATOM 2681 O O . LYS A 1 330 ? 19.290 -11.421 -21.200 1.00 42.03 330 LYS A O 1
ATOM 2686 N N . LYS A 1 331 ? 17.576 -10.756 -22.484 1.00 42.81 331 LYS A N 1
ATOM 2687 C CA . LYS A 1 331 ? 17.655 -11.862 -23.461 1.00 42.81 331 LYS A CA 1
ATOM 2688 C C . LYS A 1 331 ? 18.247 -11.467 -24.811 1.00 42.81 331 LYS A C 1
ATOM 2690 O O . LYS A 1 331 ? 18.298 -12.307 -25.704 1.00 42.81 331 LYS A O 1
ATOM 2695 N N . LEU A 1 332 ? 18.694 -10.226 -24.967 1.00 43.16 332 LEU A N 1
ATOM 2696 C CA . LEU A 1 332 ? 19.356 -9.778 -26.183 1.00 43.16 332 LEU A CA 1
ATOM 2697 C C . LEU A 1 332 ? 20.872 -9.780 -25.938 1.00 43.16 332 LEU A C 1
ATOM 2699 O O . LEU A 1 332 ? 21.367 -8.819 -25.349 1.00 43.16 332 LEU A O 1
ATOM 2703 N N . PRO A 1 333 ? 21.622 -10.817 -26.375 1.00 54.19 333 PRO A N 1
ATOM 2704 C CA . PRO A 1 333 ? 23.088 -10.748 -26.447 1.00 54.19 333 PRO A CA 1
ATOM 2705 C C . PRO A 1 333 ? 23.566 -9.463 -27.149 1.00 54.19 333 PRO A C 1
ATOM 2707 O O . PRO A 1 333 ? 24.562 -8.878 -26.730 1.00 54.19 333 PRO A O 1
ATOM 2710 N N . ALA A 1 334 ? 22.750 -8.949 -28.076 1.00 51.19 334 ALA A N 1
ATOM 2711 C CA . ALA A 1 334 ? 22.914 -7.662 -28.734 1.00 51.19 334 ALA A CA 1
ATOM 2712 C C . ALA A 1 334 ? 23.071 -6.470 -27.785 1.00 51.19 334 ALA A C 1
ATOM 2714 O O . ALA A 1 334 ? 23.932 -5.640 -28.017 1.00 51.19 334 ALA A O 1
ATOM 2715 N N . LEU A 1 335 ? 22.306 -6.360 -26.691 1.00 54.91 335 LEU A N 1
ATOM 2716 C CA . LEU A 1 335 ? 22.468 -5.227 -25.766 1.00 54.91 335 LEU A CA 1
ATOM 2717 C C . LEU A 1 335 ? 23.830 -5.262 -25.075 1.00 54.91 335 LEU A C 1
ATOM 2719 O O . LEU A 1 335 ? 24.464 -4.225 -24.921 1.00 54.91 335 LEU A O 1
ATOM 2723 N N . TRP A 1 336 ? 24.298 -6.449 -24.691 1.00 58.44 336 TRP A N 1
ATOM 2724 C CA . TRP A 1 336 ? 25.613 -6.610 -24.078 1.00 58.44 336 TRP A CA 1
ATOM 2725 C C . TRP A 1 336 ? 26.740 -6.305 -25.069 1.00 58.44 336 TRP A C 1
ATOM 2727 O O . TRP A 1 336 ? 27.654 -5.566 -24.720 1.00 58.44 336 TRP A O 1
ATOM 2737 N N . LEU A 1 337 ? 26.640 -6.788 -26.310 1.00 56.06 337 LEU A N 1
ATOM 2738 C CA . LEU A 1 337 ? 27.612 -6.500 -27.368 1.00 56.06 337 LEU A CA 1
ATOM 2739 C C . LEU A 1 337 ? 27.603 -5.023 -27.779 1.00 56.06 337 LEU A C 1
ATOM 2741 O O . LEU A 1 337 ? 28.666 -4.424 -27.896 1.00 56.06 337 LEU A O 1
ATOM 2745 N N . ILE A 1 338 ? 26.428 -4.398 -27.870 1.00 60.22 338 ILE A N 1
ATOM 2746 C CA . ILE A 1 338 ? 26.276 -2.955 -28.096 1.00 60.22 338 ILE A CA 1
ATOM 2747 C C . ILE A 1 338 ? 26.905 -2.165 -26.941 1.00 60.22 338 ILE A C 1
ATOM 2749 O O . ILE A 1 338 ? 27.652 -1.220 -27.181 1.00 60.22 338 ILE A O 1
ATOM 2753 N N . PHE A 1 339 ? 26.662 -2.544 -25.681 1.00 63.44 339 PHE A N 1
ATOM 2754 C CA . PHE A 1 339 ? 27.282 -1.866 -24.539 1.00 63.44 339 PHE A CA 1
ATOM 2755 C C . PHE A 1 339 ? 28.795 -2.092 -24.459 1.00 63.44 339 PHE A C 1
ATOM 2757 O O . PHE A 1 339 ? 29.503 -1.172 -24.059 1.00 63.44 339 PHE A O 1
ATOM 2764 N N . GLN A 1 340 ? 29.302 -3.260 -24.860 1.00 61.28 340 GLN A N 1
ATOM 2765 C CA . GLN A 1 340 ? 30.740 -3.506 -24.978 1.00 61.28 340 GLN A CA 1
ATOM 2766 C C . GLN A 1 340 ? 31.378 -2.685 -26.098 1.00 61.28 340 GLN A C 1
ATOM 2768 O O . GLN A 1 340 ? 32.428 -2.091 -25.869 1.00 61.28 340 GLN A O 1
ATOM 2773 N N . ALA A 1 341 ? 30.742 -2.613 -27.267 1.00 57.69 341 ALA A N 1
ATOM 2774 C CA . ALA A 1 341 ? 31.206 -1.797 -28.384 1.00 57.69 341 ALA A CA 1
ATOM 2775 C C . ALA A 1 341 ? 31.248 -0.311 -27.997 1.00 57.69 341 ALA A C 1
ATOM 2777 O O . ALA A 1 341 ? 32.255 0.373 -28.155 1.00 57.69 341 ALA A O 1
ATOM 2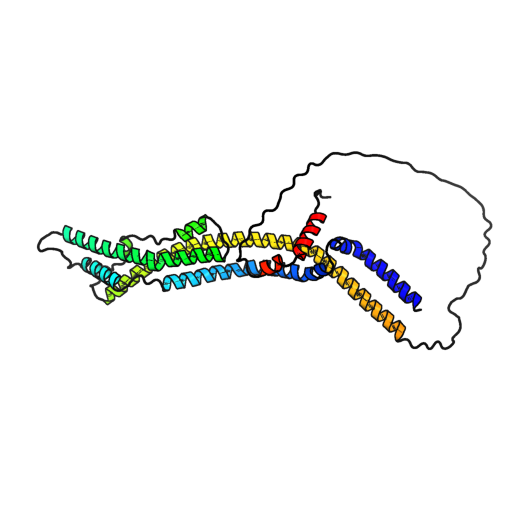778 N N . LEU A 1 342 ? 30.190 0.178 -27.344 1.00 55.84 342 LEU A N 1
ATOM 2779 C CA . LEU A 1 342 ? 30.150 1.537 -26.805 1.00 55.84 342 LEU A CA 1
ATOM 2780 C C . LEU A 1 342 ? 31.213 1.785 -25.724 1.00 55.84 342 LEU A C 1
ATOM 2782 O O . LEU A 1 342 ? 31.761 2.881 -25.663 1.00 55.84 342 LEU A O 1
ATOM 2786 N N . ALA A 1 343 ? 31.516 0.800 -24.874 1.00 60.09 343 ALA A N 1
ATOM 2787 C CA . ALA A 1 343 ? 32.566 0.920 -23.862 1.00 60.09 343 ALA A CA 1
ATOM 2788 C C . ALA A 1 343 ? 33.975 0.955 -24.481 1.00 60.09 343 ALA A C 1
ATOM 2790 O O . ALA A 1 343 ? 34.835 1.673 -23.979 1.00 60.09 343 ALA A O 1
ATOM 2791 N N . LYS A 1 344 ? 34.205 0.236 -25.587 1.00 56.47 344 LYS A N 1
ATOM 2792 C CA . LYS A 1 344 ? 35.463 0.291 -26.350 1.00 56.47 344 LYS A CA 1
ATOM 2793 C C . LYS A 1 344 ? 35.637 1.616 -27.088 1.00 56.47 344 LYS A C 1
ATOM 2795 O O . LYS A 1 344 ? 36.725 2.184 -27.053 1.00 56.47 344 LYS A O 1
ATOM 2800 N N . LEU A 1 345 ? 34.555 2.156 -27.652 1.00 50.88 345 LEU A N 1
ATOM 2801 C CA . LEU A 1 345 ? 34.524 3.509 -28.220 1.00 50.88 345 LEU A CA 1
ATOM 2802 C C . LEU A 1 345 ? 34.766 4.599 -27.155 1.00 50.88 345 LEU A C 1
ATOM 2804 O O . LEU A 1 345 ? 35.258 5.676 -27.479 1.00 50.88 345 LEU A O 1
ATOM 2808 N N . GLN A 1 346 ? 34.453 4.316 -25.885 1.00 46.44 346 GLN A N 1
ATOM 2809 C CA . GLN A 1 346 ? 34.677 5.191 -24.725 1.00 46.44 346 GLN A CA 1
ATOM 2810 C C . GLN A 1 346 ? 35.939 4.841 -23.909 1.00 46.44 346 GLN A C 1
ATOM 2812 O O . GLN A 1 346 ? 35.991 5.167 -22.723 1.00 46.44 346 GLN A O 1
ATOM 2817 N N . GLY A 1 347 ? 36.956 4.199 -24.506 1.00 36.75 347 GLY A N 1
ATOM 2818 C CA . GLY A 1 347 ? 38.243 3.918 -23.845 1.00 36.75 347 GLY A CA 1
ATOM 2819 C C . GLY A 1 347 ? 38.842 5.134 -23.099 1.00 36.75 347 GLY A C 1
ATOM 2820 O O . GLY A 1 347 ? 38.451 6.269 -23.371 1.00 36.75 347 GLY A O 1
ATOM 2821 N N . PRO A 1 348 ? 39.799 4.928 -22.169 1.00 38.41 348 PRO A N 1
ATOM 2822 C CA . PRO A 1 348 ? 40.063 5.753 -20.972 1.00 38.41 348 PRO A CA 1
ATOM 2823 C C . PRO A 1 348 ? 40.605 7.182 -21.192 1.00 38.41 348 PRO A C 1
ATOM 2825 O O . PRO A 1 348 ? 41.150 7.778 -20.275 1.00 38.41 348 PRO A O 1
ATOM 2828 N N . ASN A 1 349 ? 40.420 7.780 -22.365 1.00 40.16 349 ASN A N 1
ATOM 2829 C CA . ASN A 1 349 ? 40.820 9.143 -22.689 1.00 40.16 349 ASN A CA 1
ATOM 2830 C C . ASN A 1 349 ? 39.608 10.039 -22.975 1.00 40.16 349 ASN A C 1
ATOM 2832 O O . ASN A 1 349 ? 39.380 10.517 -24.085 1.00 40.16 349 ASN A O 1
ATOM 2836 N N . GLY A 1 350 ? 38.836 10.321 -21.926 1.00 38.12 350 GLY A N 1
ATOM 2837 C CA . GLY A 1 350 ? 37.922 11.457 -21.902 1.00 38.12 350 GLY A CA 1
ATOM 2838 C C . GLY A 1 350 ? 38.678 12.766 -21.661 1.00 38.12 350 GLY A C 1
ATOM 2839 O O . GLY A 1 350 ? 38.623 13.308 -20.561 1.00 38.12 350 GLY A O 1
ATOM 2840 N N . LYS A 1 351 ? 39.354 13.308 -22.681 1.00 31.94 351 LYS A N 1
ATOM 2841 C CA . LYS A 1 351 ? 39.679 14.743 -22.741 1.00 31.94 351 LYS A CA 1
ATOM 2842 C C . LYS A 1 351 ? 38.990 15.361 -23.950 1.00 31.94 351 LYS A C 1
ATOM 2844 O O . LYS A 1 351 ? 39.378 15.131 -25.092 1.00 31.94 351 LYS A O 1
ATOM 2849 N N . SER A 1 352 ? 37.954 16.146 -23.651 1.00 33.44 352 SER A N 1
ATOM 2850 C CA . SER A 1 352 ? 37.326 17.105 -24.556 1.00 33.44 352 SER A CA 1
ATOM 2851 C C . SER A 1 352 ? 38.374 17.903 -25.329 1.00 33.44 352 SER A C 1
ATOM 2853 O O . SER A 1 352 ? 39.258 18.520 -24.731 1.00 33.44 352 SER A O 1
ATOM 2855 N N . ARG A 1 353 ? 38.218 17.926 -26.653 1.00 30.62 353 ARG A N 1
ATOM 2856 C CA . ARG A 1 353 ? 38.391 19.165 -27.410 1.00 30.62 353 ARG A CA 1
ATOM 2857 C C . ARG A 1 353 ? 37.139 20.016 -27.277 1.00 30.62 353 ARG A C 1
ATOM 2859 O O . ARG A 1 353 ? 36.048 19.411 -27.163 1.00 30.62 353 ARG A O 1
#

Sequence (353 aa):
MKKLALDHLSMQKIQSDNGLLAFMDLLEEIPKEEQASLPSIYRDLITAIKDLDGEMEKDIRSFEDETETLLKNAYLMPYQTRELAESYLESCQSEFKVGFLFSKQKTLDEKNSRLERFYEDIHEKAKSQLEWHIREFLLRLLKNKGINEPKLNSSAQSFTVQFQKGLLESAVKPGARLSGDYVLNYTKDVANEILKLARNQLSVFKEEYREAITSKNSSMKKKYENESAKVLPLLEAYEKIKQQQEFDDLRSLEVNKILTEIPVQLTSAKSDFFHSEEEDMVIIRGTDTNEEQVPVSEANTVEPLEEETVESEFEVSDNPQVPVYTARLKKLPALWLIFQALAKLQGPNGKSR

Foldseek 3Di:
DVVVLVVVLVVVVVVLVVVLVVLCVLCVLFDPVLLVCLVVLLVLLVVLLVVLVVVLVVLLVVLVVVLVVLLVQQDLCDPVLLVLLLQLLLLVDPPDDDDDDDPPVVSVVSNVVSLVVSVVSSQVSCVPRHLVVQLVVQCVSCQLVVQPDPVLNVLSNPQGQDDDSVLLVVLDDPPDDRDPVSSVSSVVSSSVVSSVSSVVSSVVSSVVVSVSSVVVSVVVSVVSVVLSVLSVSSNVSSVSVVVSVVVSVVVVVVSVCVVPVDPPPPPDDDDDPDDPPDDPDDDDDDDDDDDDDDDDDDDDDDDDDDDDDDDDDDDDDDDPNDPPVCVVCVPDPSSVSSVVSSVVVVPDDPDDD

pLDDT: mean 76.42, std 24.69, range [24.12, 98.62]

Secondary structure (DSSP, 8-state):
-HHHHHHHHHHHHHHHHHHHHHHHHHHTTS-HHHHTTHHHHHHHHHHHHHHHHHHHHHHHHHHHHHHHHHHHH-----HHHHHHHHHHHHHTSTT---SSS--HHHHHHHHHHHHHHHHHHHHHHHIIIIIHHHHHHHHHHHHHTT---HHHHHHHHH------HHHHHHTSPTTPPP-HHHHHHHHHHHHHHHHHHHHHHHHHHHHHHHHHHHHHHHHHHHHHHHHHHHHHHHHHHHHHHHHHHHHHHHHHHHHHHHHHHS----------S---------------------------------------PPPP---S-S-TTHHHHTT-HHHHHHHHHHHHHT-S-----

Radius of gyration: 43.09 Å; chains: 1; bounding box: 95×46×140 Å